Protein AF-D2XIQ2-F1 (afdb_monomer)

Solvent-accessible surface area (backbone atoms only — not comparable to full-atom values): 13251 Å² total; per-residue (Å²): 112,70,65,60,54,51,52,52,52,52,49,53,57,51,65,72,38,62,77,57,52,74,78,42,56,63,70,60,52,50,51,51,50,49,51,53,51,51,51,51,46,38,73,72,65,75,48,84,88,74,76,87,50,68,67,56,45,60,71,65,49,44,49,58,53,52,47,54,54,61,71,74,48,66,61,72,67,42,68,76,42,41,71,62,22,52,48,46,15,50,54,46,31,55,48,46,9,48,52,48,9,50,49,53,45,47,38,38,77,68,54,76,66,51,96,64,99,72,56,67,53,58,31,36,27,52,15,17,70,64,35,44,57,84,53,65,70,56,51,57,49,37,61,76,70,65,57,60,68,68,61,52,43,40,56,53,45,16,34,65,48,16,46,59,47,24,53,51,46,26,53,46,31,49,51,45,51,73,66,58,65,84,71,74,44,74,67,55,56,52,48,45,56,49,49,48,53,49,50,54,55,50,49,51,51,44,43,51,54,47,48,52,50,46,58,49,51,52,65,74,40,65,91,49,67,87,52,48,67,57,49,55,52,53,50,44,56,72,56,108

Radius of gyration: 20.7 Å; Cα contacts (8 Å, |Δi|>4): 166; chains: 1; bounding box: 51×48×48 Å

InterPro domains:
  IPR004709 Na+/H+ exchanger [PR01084] (56-67)
  IPR004709 Na+/H+ e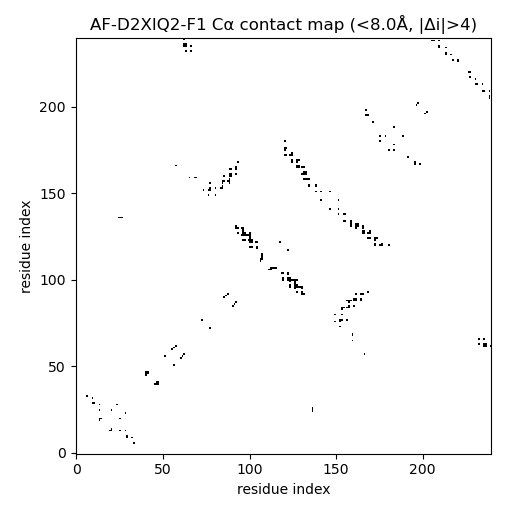xchanger [PR01084] (70-84)
  IPR004709 Na+/H+ exchanger [PR01084] (85-93)
  IPR004709 Na+/H+ exchanger [PR01084] (127-137)
  IPR004709 Na+/H+ exchanger [TIGR00840] (1-240)
  IPR006153 Cation/H+ exchanger, transmembrane domain [PF00999] (21-240)
  IPR018422 Cation/H+ exchanger, CPA1 family [PTHR10110] (2-240)

pLDDT: mean 83.0, std 7.4, range [55.91, 94.75]

Structure (mmCIF, N/CA/C/O backbone):
data_AF-D2XIQ2-F1
#
_entry.id   AF-D2XIQ2-F1
#
loop_
_atom_site.group_PDB
_atom_site.id
_atom_site.type_symbol
_atom_site.label_atom_id
_atom_site.label_alt_id
_atom_site.label_comp_id
_atom_site.label_asym_id
_atom_site.label_entity_id
_atom_site.label_seq_id
_atom_site.pdbx_PDB_ins_code
_atom_site.Cartn_x
_atom_site.Cartn_y
_atom_site.Cartn_z
_atom_site.occupancy
_atom_site.B_iso_or_equiv
_atom_site.auth_seq_id
_atom_site.auth_comp_id
_atom_site.auth_asym_id
_atom_site.auth_atom_id
_atom_site.pdbx_PDB_model_num
ATOM 1 N N . ALA A 1 1 ? -18.263 -8.291 -9.446 1.00 57.72 1 ALA A N 1
ATOM 2 C CA . ALA A 1 1 ? -19.329 -8.684 -8.500 1.00 57.72 1 ALA A CA 1
ATOM 3 C C . ALA A 1 1 ? -19.305 -10.187 -8.207 1.00 57.72 1 ALA A C 1
ATOM 5 O O . ALA A 1 1 ? -19.065 -10.539 -7.063 1.00 57.72 1 ALA A O 1
ATOM 6 N N . LEU A 1 2 ? -19.468 -11.070 -9.207 1.00 69.94 2 LEU A N 1
ATOM 7 C CA . LEU A 1 2 ? -19.486 -12.530 -8.987 1.00 69.94 2 LEU A CA 1
ATOM 8 C C . LEU A 1 2 ? -18.195 -13.068 -8.337 1.00 69.94 2 LEU A C 1
ATOM 10 O O . LEU A 1 2 ? -18.264 -13.871 -7.419 1.00 69.94 2 LEU A O 1
ATOM 14 N N . TRP A 1 3 ? -17.026 -12.579 -8.764 1.00 71.56 3 TRP A N 1
ATOM 15 C CA . TRP A 1 3 ? -15.736 -13.017 -8.220 1.00 71.56 3 TRP A CA 1
ATOM 16 C C . TRP A 1 3 ? -15.578 -12.702 -6.725 1.00 71.56 3 TRP A C 1
ATOM 18 O O . TRP A 1 3 ? -15.076 -13.538 -5.992 1.00 71.56 3 TRP A O 1
ATOM 28 N N . ILE A 1 4 ? -16.080 -11.553 -6.251 1.00 72.62 4 ILE A N 1
ATOM 29 C CA . ILE A 1 4 ? -16.043 -11.176 -4.826 1.00 72.62 4 ILE A CA 1
ATOM 30 C C . ILE A 1 4 ? -16.867 -12.170 -4.008 1.00 72.62 4 ILE A C 1
ATOM 32 O O . ILE A 1 4 ? -16.433 -12.618 -2.953 1.00 72.62 4 ILE A O 1
ATOM 36 N N . LEU A 1 5 ? -18.038 -12.556 -4.523 1.00 76.50 5 LEU A N 1
ATOM 37 C CA . LEU A 1 5 ? -18.907 -13.536 -3.880 1.00 76.50 5 LEU A CA 1
ATOM 38 C C . LEU A 1 5 ? -18.267 -14.931 -3.856 1.00 76.50 5 LEU A C 1
ATOM 40 O O . LEU A 1 5 ? -18.343 -15.615 -2.841 1.00 76.50 5 LEU A O 1
ATOM 44 N N . VAL A 1 6 ? -17.587 -15.331 -4.934 1.00 79.44 6 VAL A N 1
ATOM 45 C CA . VAL A 1 6 ? -16.815 -16.583 -4.975 1.00 79.44 6 VAL A CA 1
ATOM 46 C C . VAL A 1 6 ? -15.657 -16.545 -3.975 1.00 79.44 6 VAL A C 1
ATOM 48 O O . VAL A 1 6 ? -15.512 -17.483 -3.200 1.00 79.44 6 VAL A O 1
ATOM 51 N N . CYS A 1 7 ? -14.882 -15.458 -3.922 1.00 76.25 7 CYS A N 1
ATOM 52 C CA . CYS A 1 7 ? -13.809 -15.281 -2.940 1.00 76.25 7 CYS A CA 1
ATOM 53 C C . CYS A 1 7 ? -14.336 -15.348 -1.501 1.00 76.25 7 CYS A C 1
ATOM 55 O O . CYS A 1 7 ? -13.742 -16.022 -0.662 1.00 76.25 7 CYS A O 1
ATOM 57 N N . TRP A 1 8 ? -15.470 -14.703 -1.227 1.00 82.19 8 TRP A N 1
ATOM 58 C CA . TRP A 1 8 ? -16.114 -14.730 0.085 1.00 82.19 8 TRP A CA 1
ATOM 59 C C . TRP A 1 8 ? -16.589 -16.138 0.474 1.00 82.19 8 TRP A C 1
ATOM 61 O O . TRP A 1 8 ? -16.339 -16.583 1.593 1.00 82.19 8 TRP A O 1
ATOM 71 N N . LEU A 1 9 ? -17.196 -16.881 -0.458 1.00 84.25 9 LEU A N 1
ATOM 72 C CA . LEU A 1 9 ? -17.573 -18.282 -0.238 1.00 84.25 9 LEU A CA 1
ATOM 73 C C . LEU A 1 9 ? -16.348 -19.178 -0.013 1.00 84.25 9 LEU A C 1
ATOM 75 O O . LEU A 1 9 ? -16.364 -20.013 0.887 1.00 84.25 9 LEU A O 1
ATOM 79 N N . CYS A 1 10 ? -15.279 -19.001 -0.795 1.00 82.25 10 CYS A N 1
ATOM 80 C CA . CYS A 1 10 ? -14.026 -19.729 -0.601 1.00 82.25 10 CYS A CA 1
ATOM 81 C C . CYS A 1 10 ? -13.439 -19.473 0.788 1.00 82.25 10 CYS A C 1
ATOM 83 O O . CYS A 1 10 ? -13.049 -20.429 1.457 1.00 82.25 10 CYS A O 1
ATOM 85 N N . LYS A 1 11 ? -13.433 -18.213 1.239 1.00 82.75 11 LYS A N 1
ATOM 86 C CA . LYS A 1 11 ? -12.998 -17.853 2.590 1.00 82.75 11 LYS A CA 1
ATOM 87 C C . LYS A 1 11 ? -13.832 -18.570 3.652 1.00 82.75 11 LYS A C 1
ATOM 89 O O . LYS A 1 11 ? -13.260 -19.267 4.481 1.00 82.75 11 LYS A O 1
ATOM 94 N N . LEU A 1 12 ? -15.163 -18.509 3.561 1.00 83.88 12 LEU A N 1
ATOM 95 C CA . LEU A 1 12 ? -16.060 -19.208 4.492 1.00 83.88 12 LEU A CA 1
ATOM 96 C C . LEU A 1 12 ? -15.791 -20.715 4.574 1.00 83.88 12 LEU A C 1
ATOM 98 O O . LEU A 1 12 ? -15.823 -21.291 5.658 1.00 83.88 12 LEU A O 1
ATOM 102 N N . VAL A 1 13 ? -15.536 -21.368 3.439 1.00 84.19 13 VAL A N 1
ATOM 103 C CA . VAL A 1 13 ? -15.257 -22.813 3.397 1.00 84.19 13 VAL A CA 1
ATOM 104 C C . VAL A 1 13 ? -13.911 -23.147 4.045 1.00 84.19 13 VAL A C 1
ATOM 106 O O . VAL A 1 13 ? -13.810 -24.150 4.751 1.00 84.19 13 VAL A O 1
ATOM 109 N N . ILE A 1 14 ? -12.886 -22.323 3.814 1.00 82.38 14 ILE A N 1
ATOM 110 C CA . ILE A 1 14 ? -11.562 -22.492 4.428 1.00 82.38 14 ILE A CA 1
ATOM 111 C C . ILE A 1 14 ? -11.655 -22.286 5.944 1.00 82.38 14 ILE A C 1
ATOM 113 O O . ILE A 1 14 ? -11.137 -23.097 6.709 1.00 82.38 14 ILE A O 1
ATOM 117 N N . GLU A 1 15 ? -12.371 -21.250 6.373 1.00 77.56 15 GLU A N 1
ATOM 118 C CA . GLU A 1 15 ? -12.540 -20.879 7.779 1.00 77.56 15 GLU A CA 1
ATOM 119 C C . GLU A 1 15 ? -13.397 -21.897 8.551 1.00 77.56 15 GLU A C 1
ATOM 121 O O . GLU A 1 15 ? -13.106 -22.219 9.702 1.00 77.56 15 GLU A O 1
ATOM 126 N N . ALA A 1 16 ? -14.382 -22.517 7.893 1.00 81.12 16 ALA A N 1
ATOM 127 C CA . ALA A 1 16 ? -15.155 -23.618 8.465 1.00 81.12 16 ALA A CA 1
ATOM 128 C C . ALA A 1 16 ? -14.305 -24.869 8.773 1.00 81.12 16 ALA A C 1
ATOM 130 O O . ALA A 1 16 ? -14.726 -25.714 9.568 1.00 81.12 16 ALA A O 1
ATOM 131 N N . ASN A 1 17 ? -13.119 -25.014 8.168 1.00 81.06 17 ASN A N 1
ATOM 132 C CA . ASN A 1 17 ? -12.256 -26.179 8.339 1.00 81.06 17 ASN A CA 1
ATOM 133 C C . ASN A 1 17 ? -10.990 -25.857 9.150 1.00 81.06 17 ASN A C 1
ATOM 135 O O . ASN A 1 17 ? -9.871 -25.829 8.630 1.00 81.06 17 ASN A O 1
ATOM 139 N N . HIS A 1 18 ? -11.176 -25.691 10.462 1.00 72.31 18 HIS A N 1
ATOM 140 C CA . HIS A 1 18 ? -10.122 -25.356 11.431 1.00 72.31 18 HIS A CA 1
ATOM 141 C C . HIS A 1 18 ? -8.886 -26.273 11.409 1.00 72.31 18 HIS A C 1
ATOM 143 O O . HIS A 1 18 ? -7.797 -25.857 11.802 1.00 72.31 18 HIS A O 1
ATOM 149 N N . HIS A 1 19 ? -9.018 -27.521 10.951 1.00 74.38 19 HIS A N 1
ATOM 150 C CA . HIS A 1 19 ? -7.876 -28.430 10.850 1.00 74.38 19 HIS A CA 1
ATOM 151 C C . HIS A 1 19 ? -6.858 -27.976 9.797 1.00 74.38 19 HIS A C 1
ATOM 153 O O . HIS A 1 19 ? -5.655 -28.115 10.010 1.00 74.38 19 HIS A O 1
ATOM 159 N N . VAL A 1 20 ? -7.316 -27.415 8.677 1.00 74.31 20 VAL A N 1
ATOM 160 C CA . VAL A 1 20 ? -6.443 -27.027 7.559 1.00 74.31 20 VAL A CA 1
ATOM 161 C C . VAL A 1 20 ? -5.747 -25.696 7.846 1.00 74.31 20 VAL A C 1
ATOM 163 O O . VAL A 1 20 ? -4.542 -25.574 7.620 1.00 74.31 20 VAL A O 1
ATOM 166 N N . THR A 1 21 ? -6.474 -24.735 8.419 1.00 70.38 21 THR A N 1
ATOM 167 C CA . THR A 1 21 ? -5.937 -23.416 8.799 1.00 70.38 21 THR A CA 1
ATOM 168 C C . THR A 1 21 ? -4.932 -23.484 9.949 1.00 70.38 21 THR A C 1
ATOM 170 O O . THR A 1 21 ? -4.124 -22.575 10.107 1.00 70.38 21 THR A O 1
ATOM 173 N N . SER A 1 22 ? -4.916 -24.581 10.718 1.00 70.31 22 SER A N 1
ATOM 174 C CA . SER A 1 22 ? -3.892 -24.815 11.747 1.00 70.31 22 SER A CA 1
ATOM 175 C C . SER A 1 22 ? -2.507 -25.172 11.183 1.00 70.31 22 SER A C 1
ATOM 177 O O . SER A 1 22 ? -1.507 -24.992 11.872 1.00 70.31 22 SER A O 1
ATOM 179 N N . ILE A 1 23 ? -2.437 -25.677 9.944 1.00 79.12 23 ILE A N 1
ATOM 180 C CA . ILE A 1 23 ? -1.191 -26.155 9.315 1.00 79.12 23 ILE A CA 1
ATOM 181 C C . ILE A 1 23 ? -0.699 -25.175 8.247 1.00 79.12 23 ILE A C 1
ATOM 183 O O . ILE A 1 23 ? 0.505 -24.966 8.108 1.00 79.12 23 ILE A O 1
ATOM 187 N N . ILE A 1 24 ? -1.619 -24.595 7.472 1.00 78.62 24 ILE A N 1
ATOM 188 C CA . ILE A 1 24 ? -1.301 -23.710 6.349 1.00 78.62 24 ILE A CA 1
ATOM 189 C C . ILE A 1 24 ? -1.932 -22.336 6.610 1.00 78.62 24 ILE A C 1
ATOM 191 O O . ILE A 1 24 ? -3.133 -22.285 6.889 1.00 78.62 24 ILE A O 1
ATOM 195 N N . PRO A 1 25 ? -1.173 -21.228 6.475 1.00 76.62 25 PRO A N 1
ATOM 196 C CA . PRO A 1 25 ? -1.721 -19.882 6.598 1.00 76.62 25 PRO A CA 1
ATOM 197 C C . PRO A 1 25 ? -2.893 -19.649 5.642 1.00 76.62 25 PRO A C 1
ATOM 199 O O . PRO A 1 25 ? -2.848 -20.054 4.476 1.00 76.62 25 PRO A O 1
ATOM 202 N N . GLU A 1 26 ? -3.912 -18.934 6.114 1.00 76.81 26 GLU A N 1
ATOM 203 C CA . GLU A 1 26 ? -5.130 -18.644 5.350 1.00 76.81 26 GLU A CA 1
ATOM 204 C C . GLU A 1 26 ? -4.822 -18.003 3.987 1.00 76.81 26 GLU A C 1
ATOM 206 O O . GLU A 1 26 ? -5.332 -18.454 2.960 1.00 76.81 26 GLU A O 1
ATOM 211 N N . SER A 1 27 ? -3.912 -17.023 3.946 1.00 77.62 27 SER A N 1
ATOM 212 C CA . SER A 1 27 ? -3.519 -16.332 2.712 1.00 77.62 27 SER A CA 1
ATOM 213 C C . SER A 1 27 ? -2.976 -17.293 1.651 1.00 77.62 27 SER A C 1
ATOM 215 O O . SER A 1 27 ? -3.296 -17.157 0.472 1.00 77.62 27 SER A O 1
ATOM 217 N N . ALA A 1 28 ? -2.208 -18.312 2.050 1.00 80.94 28 ALA A N 1
ATOM 218 C CA . ALA A 1 28 ? -1.672 -19.303 1.118 1.00 80.94 28 ALA A CA 1
ATOM 219 C C . ALA A 1 28 ? -2.780 -20.204 0.547 1.00 80.94 28 ALA A C 1
ATOM 221 O O . ALA A 1 28 ? -2.789 -20.489 -0.651 1.00 80.94 28 ALA A O 1
ATOM 222 N N . LEU A 1 29 ? -3.746 -20.610 1.377 1.00 83.50 29 LEU A N 1
ATOM 223 C CA . LEU A 1 29 ? -4.907 -21.388 0.930 1.00 83.50 29 LEU A CA 1
ATOM 224 C C . LEU A 1 29 ? -5.776 -20.587 -0.046 1.00 83.50 29 LEU A C 1
ATOM 226 O O . LEU A 1 29 ? -6.199 -21.128 -1.069 1.00 83.50 29 LEU A O 1
ATOM 230 N N . LEU A 1 30 ? -5.996 -19.301 0.232 1.00 83.00 30 LEU A N 1
ATOM 231 C CA . LEU A 1 30 ? -6.746 -18.398 -0.643 1.00 83.00 30 LEU A CA 1
ATOM 232 C C . LEU A 1 30 ? -6.035 -18.172 -1.984 1.00 83.00 30 LEU A C 1
ATOM 234 O O . LEU A 1 30 ? -6.694 -18.201 -3.024 1.00 83.00 30 LEU A O 1
ATOM 238 N N . ILE A 1 31 ? -4.704 -18.027 -1.990 1.00 85.12 31 ILE A N 1
ATOM 239 C CA . ILE A 1 31 ? -3.907 -17.941 -3.226 1.00 85.12 31 ILE A CA 1
ATOM 240 C C . ILE A 1 31 ? -4.045 -19.230 -4.044 1.00 85.12 31 ILE A C 1
ATOM 242 O O . ILE A 1 31 ? -4.330 -19.171 -5.241 1.00 85.12 31 ILE A O 1
ATOM 246 N N . CYS A 1 32 ? -3.906 -20.399 -3.412 1.00 86.56 32 CYS A N 1
ATOM 247 C CA . CYS A 1 32 ? -4.082 -21.691 -4.078 1.00 86.56 32 CYS A CA 1
ATOM 248 C C . CYS A 1 32 ? -5.495 -21.849 -4.657 1.00 86.56 32 CYS A C 1
ATOM 250 O O . CYS A 1 32 ? -5.647 -22.256 -5.809 1.00 86.56 32 CYS A O 1
ATOM 252 N N . ALA A 1 33 ? -6.529 -21.489 -3.893 1.00 85.69 33 ALA A N 1
ATOM 253 C CA . ALA A 1 33 ? -7.914 -21.519 -4.356 1.00 85.69 33 ALA A CA 1
ATOM 254 C C . ALA A 1 33 ? -8.130 -20.575 -5.550 1.00 85.69 33 ALA A C 1
ATOM 256 O O . ALA A 1 33 ? -8.747 -20.972 -6.539 1.00 85.69 33 ALA A O 1
ATOM 257 N N . GLY A 1 34 ? -7.573 -19.362 -5.492 1.00 85.56 34 GLY A N 1
ATOM 258 C CA . GLY A 1 34 ? -7.596 -18.397 -6.590 1.00 85.56 34 GLY A CA 1
ATOM 259 C C . GLY A 1 34 ? -6.901 -18.919 -7.849 1.00 85.56 34 GLY A C 1
ATOM 260 O O . GLY A 1 34 ? -7.443 -18.780 -8.943 1.00 85.56 34 GLY A O 1
ATOM 261 N N . PHE A 1 35 ? -5.754 -19.588 -7.705 1.00 86.81 35 PHE A N 1
ATOM 262 C CA . PHE A 1 35 ? -5.033 -20.197 -8.825 1.00 86.81 35 PHE A CA 1
ATOM 263 C C . PHE A 1 35 ? -5.827 -21.341 -9.470 1.00 86.81 35 PHE A C 1
ATOM 265 O O . PHE A 1 35 ? -5.941 -21.402 -10.693 1.00 86.81 35 PHE A O 1
ATOM 272 N N . ILE A 1 36 ? -6.433 -22.216 -8.659 1.00 87.25 36 ILE A N 1
ATOM 273 C CA . ILE A 1 36 ? -7.288 -23.311 -9.142 1.00 87.25 36 ILE A CA 1
ATOM 274 C C . ILE A 1 36 ? -8.507 -22.751 -9.883 1.00 87.25 36 ILE A C 1
ATOM 276 O O . ILE A 1 36 ? -8.788 -23.172 -11.004 1.00 87.25 36 ILE A O 1
ATOM 280 N N . LEU A 1 37 ? -9.204 -21.775 -9.296 1.00 84.31 37 LEU A N 1
ATOM 281 C CA . LEU A 1 37 ? -10.344 -21.104 -9.929 1.00 84.31 37 LEU A CA 1
ATOM 282 C C . LEU A 1 37 ? -9.946 -20.416 -11.237 1.00 84.31 37 LEU A C 1
ATOM 284 O O . LEU A 1 37 ? -10.632 -20.583 -12.245 1.00 84.31 37 LEU A O 1
ATOM 288 N N . GLY A 1 38 ? -8.824 -19.693 -11.242 1.00 82.50 38 GLY A N 1
ATOM 289 C CA . GLY A 1 38 ? -8.275 -19.061 -12.440 1.00 82.50 38 GLY A CA 1
ATOM 290 C C . GLY A 1 38 ? -7.964 -20.078 -13.537 1.00 82.50 38 GLY A C 1
ATOM 291 O O . GLY A 1 38 ? -8.321 -19.855 -14.692 1.00 82.50 38 GLY A O 1
ATOM 292 N N . GLY A 1 39 ? -7.388 -21.228 -13.176 1.00 85.06 39 GLY A N 1
ATOM 293 C CA . GLY A 1 39 ? -7.128 -22.335 -14.097 1.00 85.06 39 GLY A CA 1
ATOM 294 C C . GLY A 1 39 ? -8.402 -22.959 -14.673 1.00 85.06 39 GLY A C 1
ATOM 295 O O . GLY A 1 39 ? -8.455 -23.235 -15.870 1.00 85.06 39 GLY A O 1
ATOM 296 N N . ILE A 1 40 ? -9.450 -23.131 -13.859 1.00 84.62 40 ILE A N 1
ATOM 297 C CA . ILE A 1 40 ? -10.757 -23.637 -14.315 1.00 84.62 40 ILE A CA 1
ATOM 298 C C . ILE A 1 40 ? -11.401 -22.658 -15.304 1.00 84.62 40 ILE A C 1
ATOM 300 O O . ILE A 1 40 ? -11.871 -23.079 -16.360 1.00 84.62 40 ILE A O 1
ATOM 304 N N . ILE A 1 41 ? -11.402 -21.359 -14.988 1.00 80.88 41 ILE A N 1
ATOM 305 C CA . ILE A 1 41 ? -11.966 -20.315 -15.859 1.00 80.88 41 ILE A CA 1
ATOM 306 C C . ILE A 1 41 ? -11.188 -20.247 -17.175 1.00 80.88 41 ILE A C 1
ATOM 308 O O . ILE A 1 41 ? -11.791 -20.241 -18.247 1.00 80.88 41 ILE A O 1
ATOM 312 N N . TRP A 1 42 ? -9.856 -20.261 -17.100 1.00 81.06 42 TRP A N 1
ATOM 313 C CA . TRP A 1 42 ? -9.003 -20.266 -18.283 1.00 81.06 42 TRP A CA 1
ATOM 314 C C . TRP A 1 42 ? -9.241 -21.508 -19.152 1.00 81.06 42 TRP A C 1
ATOM 316 O O . TRP A 1 42 ? -9.371 -21.381 -20.366 1.00 81.06 42 TRP A O 1
ATOM 326 N N . GLY A 1 43 ? -9.389 -22.691 -18.548 1.00 83.44 43 GLY A N 1
ATOM 327 C CA . GLY A 1 43 ? -9.707 -23.921 -19.277 1.00 83.44 43 GLY A CA 1
ATOM 328 C C . GLY A 1 43 ? -11.104 -23.931 -19.910 1.00 83.44 43 GLY A C 1
ATOM 329 O O . GLY A 1 43 ? -11.294 -24.564 -20.948 1.00 83.44 43 GLY A O 1
ATOM 330 N N . ALA A 1 44 ? -12.074 -23.230 -19.317 1.00 82.94 44 ALA A N 1
ATOM 331 C CA . ALA A 1 44 ? -13.449 -23.171 -19.811 1.00 82.94 44 ALA A CA 1
ATOM 332 C C . ALA A 1 44 ? -13.642 -22.150 -20.945 1.00 82.94 44 ALA A C 1
ATOM 334 O O . ALA A 1 44 ? -14.303 -22.462 -21.932 1.00 82.94 44 ALA A O 1
ATOM 335 N N . ASP A 1 45 ? -13.074 -20.949 -20.811 1.00 73.69 45 ASP A N 1
ATOM 336 C CA . ASP A 1 45 ? -13.385 -19.804 -21.684 1.00 73.69 45 ASP A CA 1
ATOM 337 C C . ASP A 1 45 ? -12.184 -19.359 -22.542 1.00 73.69 45 ASP A C 1
ATOM 339 O O . ASP A 1 45 ? -12.337 -18.563 -23.464 1.00 73.69 45 ASP A O 1
ATOM 343 N N . HIS A 1 46 ? -10.965 -19.845 -22.250 1.00 72.69 46 HIS A N 1
ATOM 344 C CA . HIS A 1 46 ? -9.684 -19.419 -22.857 1.00 72.69 46 HIS A CA 1
ATOM 345 C C . HIS A 1 46 ? -9.447 -17.895 -22.878 1.00 72.69 46 HIS A C 1
ATOM 347 O O . HIS A 1 46 ? -8.464 -17.419 -23.448 1.00 72.69 46 HIS A O 1
ATOM 353 N N . GLN A 1 47 ? -10.308 -17.121 -22.220 1.00 63.41 47 GLN A N 1
ATOM 354 C CA . GLN A 1 47 ? -10.212 -15.684 -22.060 1.00 63.41 47 GLN A CA 1
ATOM 355 C C . GLN A 1 47 ? -10.051 -15.345 -20.585 1.00 63.41 47 GLN A C 1
ATOM 357 O O . GLN A 1 47 ? -10.723 -15.895 -19.712 1.00 63.41 47 GLN A O 1
ATOM 362 N N . GLN A 1 48 ? -9.160 -14.395 -20.303 1.00 63.12 48 GLN A N 1
ATOM 363 C CA . GLN A 1 48 ? -9.108 -13.744 -19.001 1.00 63.12 48 GLN A CA 1
ATOM 364 C C . GLN A 1 48 ? -10.278 -12.764 -18.900 1.00 63.12 48 GLN A C 1
ATOM 366 O O . GLN A 1 48 ? -10.138 -11.569 -19.143 1.00 63.12 48 GLN A O 1
ATOM 371 N N . THR A 1 49 ? -11.450 -13.273 -18.532 1.00 63.56 49 THR A N 1
ATOM 372 C CA . THR A 1 49 ? -12.641 -12.449 -18.277 1.00 63.56 49 THR A CA 1
ATOM 373 C C . THR A 1 49 ? -12.485 -11.551 -17.044 1.00 63.56 49 THR A C 1
ATOM 375 O O . THR A 1 49 ? -13.249 -10.602 -16.872 1.00 63.56 49 THR A O 1
ATOM 378 N N . PHE A 1 50 ? -11.481 -11.804 -16.196 1.00 68.56 50 PHE A N 1
ATOM 379 C CA . PHE A 1 50 ? -11.268 -11.093 -14.938 1.00 68.56 50 PHE A CA 1
ATOM 380 C C . PHE A 1 50 ? -9.826 -10.593 -14.828 1.00 68.56 50 PHE A C 1
ATOM 382 O O . PHE A 1 50 ? -8.902 -11.377 -14.631 1.00 68.56 50 PHE A O 1
ATOM 389 N N . SER A 1 51 ? -9.650 -9.276 -14.933 1.00 68.25 51 SER A N 1
ATOM 390 C CA . SER A 1 51 ? -8.389 -8.589 -14.649 1.00 68.25 51 SER A CA 1
ATOM 391 C C . SER A 1 51 ? -8.585 -7.639 -13.471 1.00 68.25 51 SER A C 1
ATOM 393 O O . SER A 1 51 ? -9.571 -6.898 -13.418 1.00 68.25 51 SER A O 1
ATOM 395 N N . LEU A 1 52 ? -7.665 -7.686 -12.507 1.00 70.69 52 LEU A N 1
ATOM 396 C CA . LEU A 1 52 ? -7.627 -6.750 -11.390 1.00 70.69 52 LEU A CA 1
ATOM 397 C C . LEU A 1 52 ? -6.825 -5.519 -11.820 1.00 70.69 52 LEU A C 1
ATOM 399 O O . LEU A 1 52 ? -5.597 -5.516 -11.795 1.00 70.69 52 LEU A O 1
ATOM 403 N N . THR A 1 53 ? -7.526 -4.471 -12.236 1.00 78.19 53 THR A N 1
ATOM 404 C CA . THR A 1 53 ? -6.889 -3.194 -12.570 1.00 78.19 53 THR A CA 1
ATOM 405 C C . THR A 1 53 ? -6.415 -2.496 -11.287 1.00 78.19 53 THR A C 1
ATOM 407 O O . THR A 1 53 ? -7.160 -2.509 -10.301 1.00 78.19 53 THR A O 1
ATOM 410 N N . PRO A 1 54 ? -5.258 -1.802 -11.289 1.00 74.12 54 PRO A N 1
ATOM 411 C CA . PRO A 1 54 ? -4.787 -1.025 -10.137 1.00 74.12 54 PRO A CA 1
ATOM 412 C C . PRO A 1 54 ? -5.839 -0.056 -9.581 1.00 74.12 54 PRO A C 1
ATOM 414 O O . PRO A 1 54 ? -5.997 0.068 -8.374 1.00 74.12 54 PRO A O 1
ATOM 417 N N . VAL A 1 55 ? -6.642 0.557 -10.456 1.00 79.19 55 VAL A N 1
ATOM 418 C CA . VAL A 1 55 ? -7.761 1.437 -10.075 1.00 79.19 55 VAL A CA 1
ATOM 419 C C . VAL A 1 55 ? -8.773 0.714 -9.181 1.00 79.19 55 VAL A C 1
ATOM 421 O O . VAL A 1 55 ? -9.230 1.270 -8.188 1.00 79.19 55 VAL A O 1
ATOM 424 N N . VAL A 1 56 ? -9.114 -0.540 -9.496 1.00 80.44 56 VAL A N 1
ATOM 425 C CA . VAL A 1 56 ? -10.065 -1.314 -8.686 1.00 80.44 56 VAL A CA 1
ATOM 426 C C . VAL A 1 56 ? -9.465 -1.625 -7.316 1.00 80.44 56 VAL A C 1
ATOM 428 O O . VAL A 1 56 ? -10.154 -1.506 -6.307 1.00 80.44 56 VAL A O 1
ATOM 431 N N . PHE A 1 57 ? -8.179 -1.974 -7.271 1.00 79.19 57 PHE A N 1
ATOM 432 C CA . PHE A 1 57 ? -7.466 -2.226 -6.022 1.00 79.19 57 PHE A CA 1
ATOM 433 C C . PHE A 1 57 ? -7.424 -0.981 -5.127 1.00 79.19 57 PHE A C 1
ATOM 435 O O . PHE A 1 57 ? -7.907 -1.019 -3.995 1.00 79.19 57 PHE A O 1
ATOM 442 N N . PHE A 1 58 ? -6.922 0.134 -5.660 1.00 80.12 58 PHE A N 1
ATOM 443 C CA . PHE A 1 58 ? -6.711 1.358 -4.896 1.00 80.12 58 PHE A CA 1
ATOM 444 C C . PHE A 1 58 ? -8.014 2.021 -4.450 1.00 80.12 58 PHE A C 1
ATOM 446 O O . PHE A 1 58 ? -8.064 2.520 -3.338 1.00 80.12 58 PHE A O 1
ATOM 453 N N . TYR A 1 59 ? -9.080 2.019 -5.257 1.00 82.25 59 TYR A N 1
ATOM 454 C CA . TYR A 1 59 ? -10.317 2.719 -4.880 1.00 82.25 59 TYR A CA 1
ATOM 455 C C . TYR A 1 59 ? -11.341 1.862 -4.134 1.00 82.25 59 TYR A C 1
ATOM 457 O O . TYR A 1 59 ? -12.176 2.429 -3.438 1.00 82.25 59 TYR A O 1
ATOM 465 N N . TYR A 1 60 ? -11.321 0.532 -4.270 1.00 80.94 60 TYR A N 1
ATOM 466 C CA . TYR A 1 60 ? -12.344 -0.325 -3.649 1.00 80.94 60 TYR A CA 1
ATOM 467 C C . TYR A 1 60 ? -11.813 -1.265 -2.569 1.00 80.94 60 TYR A C 1
ATOM 469 O O . TYR A 1 60 ? -12.564 -1.609 -1.663 1.00 80.94 60 TYR A O 1
ATOM 477 N N . LEU A 1 61 ? -10.564 -1.730 -2.661 1.00 80.69 61 LEU A N 1
ATOM 478 C CA . LEU A 1 61 ? -10.026 -2.694 -1.693 1.00 80.69 61 LEU A CA 1
ATOM 479 C C . LEU A 1 61 ? -9.213 -1.982 -0.615 1.00 80.69 61 LEU A C 1
ATOM 481 O O . LEU A 1 61 ? -9.478 -2.151 0.578 1.00 80.69 61 LEU A O 1
ATOM 485 N N . LEU A 1 62 ? -8.271 -1.141 -1.040 1.00 81.31 62 LEU A N 1
ATOM 486 C CA . LEU A 1 62 ? -7.327 -0.485 -0.144 1.00 81.31 62 LEU A CA 1
ATOM 487 C C . LEU A 1 62 ? -7.993 0.410 0.926 1.00 81.31 62 LEU A C 1
ATOM 489 O O . LEU A 1 62 ? -7.629 0.269 2.094 1.00 81.31 62 LEU A O 1
ATOM 493 N N . PRO A 1 63 ? -9.003 1.254 0.620 1.00 84.12 63 PRO A N 1
ATOM 494 C CA . PRO A 1 63 ? -9.564 2.170 1.613 1.00 84.12 63 PRO A CA 1
ATOM 495 C C . PRO A 1 63 ? -10.230 1.415 2.764 1.00 84.12 63 PRO A C 1
ATOM 497 O O . PRO A 1 63 ? -10.033 1.753 3.928 1.00 84.12 63 PRO A O 1
ATOM 500 N N . SER A 1 64 ? -10.968 0.341 2.457 1.00 83.06 64 SER A N 1
ATOM 501 C CA . SER A 1 64 ? -11.592 -0.497 3.485 1.00 83.06 64 SER A CA 1
ATOM 502 C C . SER A 1 64 ? -10.575 -1.206 4.377 1.00 83.06 64 SER A C 1
ATOM 504 O O . SER A 1 64 ? -10.792 -1.278 5.582 1.00 83.06 64 SER A O 1
ATOM 506 N N . ILE A 1 65 ? -9.468 -1.694 3.808 1.00 82.25 65 ILE A N 1
ATOM 507 C CA . ILE A 1 65 ? -8.426 -2.409 4.560 1.00 82.25 65 ILE A CA 1
ATOM 508 C C . ILE A 1 65 ? -7.690 -1.447 5.500 1.00 82.25 65 ILE A C 1
ATOM 510 O O . ILE A 1 65 ? -7.502 -1.758 6.678 1.00 82.25 65 ILE A O 1
ATOM 514 N N . ILE A 1 66 ? -7.322 -0.259 5.008 1.00 82.44 66 ILE A N 1
ATOM 515 C CA . ILE A 1 66 ? -6.615 0.751 5.807 1.00 82.44 66 ILE A CA 1
ATOM 516 C C . ILE A 1 66 ? -7.507 1.270 6.941 1.00 82.44 66 ILE A C 1
ATOM 518 O O . ILE A 1 66 ? -7.036 1.404 8.070 1.00 82.44 66 ILE A O 1
ATOM 522 N N . VAL A 1 67 ? -8.791 1.540 6.672 1.00 84.75 67 VAL A N 1
ATOM 523 C CA . VAL A 1 67 ? -9.733 2.022 7.698 1.00 84.75 67 VAL A CA 1
ATOM 524 C C . VAL A 1 67 ? -9.934 0.977 8.796 1.00 84.75 67 VAL A C 1
ATOM 526 O O . VAL A 1 67 ? -9.871 1.325 9.975 1.00 84.75 67 VAL A O 1
ATOM 529 N N . ASP A 1 68 ? -10.124 -0.293 8.432 1.00 83.88 68 ASP A N 1
ATOM 530 C CA . ASP A 1 68 ? -10.279 -1.388 9.397 1.00 83.88 68 ASP A CA 1
ATOM 531 C C . ASP A 1 68 ? -9.016 -1.590 10.254 1.00 83.88 68 ASP A C 1
ATOM 533 O O . ASP A 1 68 ? -9.091 -1.667 11.485 1.00 83.88 68 ASP A O 1
ATOM 537 N N . SER A 1 69 ? -7.843 -1.563 9.615 1.00 80.94 69 SER A N 1
ATOM 538 C CA . SER A 1 69 ? -6.542 -1.689 10.287 1.00 80.94 69 SER A CA 1
ATOM 539 C C . SER A 1 69 ? -6.261 -0.510 11.224 1.00 80.94 69 SER A C 1
ATOM 541 O O . SER A 1 69 ? -5.785 -0.696 12.345 1.00 80.94 69 SER A O 1
ATOM 543 N N . GLY A 1 70 ? -6.586 0.713 10.796 1.00 83.06 70 GLY A N 1
ATOM 544 C CA . GLY A 1 70 ? -6.434 1.919 11.607 1.00 83.06 70 GLY A CA 1
ATOM 545 C C . GLY A 1 70 ? -7.378 1.953 12.809 1.00 83.06 70 GLY A C 1
ATOM 546 O O . GLY A 1 70 ? -6.992 2.431 13.875 1.00 83.06 70 GLY A O 1
ATOM 547 N N . TYR A 1 71 ? -8.593 1.414 12.675 1.00 83.12 71 TYR A N 1
ATOM 548 C CA . TYR A 1 71 ? -9.575 1.382 13.761 1.00 83.12 71 TYR A CA 1
ATOM 549 C C . TYR A 1 71 ? -9.161 0.447 14.909 1.00 83.12 71 TYR A C 1
ATOM 551 O O . TYR A 1 71 ? -9.321 0.798 16.079 1.00 83.12 71 TYR A O 1
ATOM 559 N N . HIS A 1 72 ? -8.585 -0.715 14.590 1.00 80.25 72 HIS A N 1
ATOM 560 C CA . HIS A 1 72 ? -8.156 -1.715 15.579 1.00 80.25 72 HIS A CA 1
ATOM 561 C C . HIS A 1 72 ? -6.737 -1.480 16.131 1.00 80.25 72 HIS A C 1
ATOM 563 O O . HIS A 1 72 ? -6.239 -2.263 16.943 1.00 80.25 72 HIS A O 1
ATOM 569 N N . MET A 1 73 ? -6.073 -0.395 15.725 1.00 80.75 73 MET A N 1
ATOM 570 C CA . MET A 1 73 ? -4.686 -0.122 16.087 1.00 80.75 73 MET A CA 1
ATOM 571 C C . MET A 1 73 ? -4.504 0.254 17.577 1.00 80.75 73 MET A C 1
ATOM 573 O O . MET A 1 73 ? -5.162 1.168 18.089 1.00 80.75 73 MET A O 1
ATOM 577 N N . PRO A 1 74 ? -3.522 -0.341 18.287 1.00 78.94 74 PRO A N 1
ATOM 578 C CA . PRO A 1 74 ? -3.190 0.053 19.655 1.00 78.94 74 PRO A CA 1
ATOM 579 C C . PRO A 1 74 ? -2.431 1.394 19.700 1.00 78.94 74 PRO A C 1
ATOM 581 O O . PRO A 1 74 ? -1.202 1.461 19.604 1.00 78.94 74 PRO A O 1
ATOM 584 N N . ASN A 1 75 ? -3.173 2.479 19.938 1.00 80.88 75 ASN A N 1
ATOM 585 C CA . ASN A 1 75 ? -2.678 3.861 19.883 1.00 80.88 75 ASN A CA 1
ATOM 586 C C . ASN A 1 75 ? -1.406 4.137 20.712 1.00 80.88 75 ASN A C 1
ATOM 588 O O . ASN A 1 75 ? -0.442 4.709 20.210 1.00 80.88 75 ASN A O 1
ATOM 592 N N . LYS A 1 76 ? -1.362 3.749 21.995 1.00 85.81 76 LYS A N 1
ATOM 593 C CA . LYS A 1 76 ? -0.268 4.168 22.898 1.00 85.81 76 LYS A CA 1
ATOM 594 C C . LYS A 1 76 ? 1.101 3.620 22.476 1.00 85.81 76 LYS A C 1
ATOM 596 O O . LYS A 1 76 ? 2.088 4.353 22.502 1.00 85.81 76 LYS A O 1
ATOM 601 N N . LEU A 1 77 ? 1.161 2.339 22.112 1.00 84.81 77 LEU A N 1
ATOM 602 C CA . LEU A 1 77 ? 2.405 1.676 21.711 1.00 84.81 77 LEU A CA 1
ATOM 603 C C . LEU A 1 77 ? 2.872 2.151 20.334 1.00 84.81 77 LEU A C 1
ATOM 605 O O . LEU A 1 77 ? 4.074 2.334 20.140 1.00 84.81 77 LEU A O 1
ATOM 609 N N . PHE A 1 78 ? 1.928 2.421 19.429 1.00 88.19 78 PHE A N 1
ATOM 610 C CA . PHE A 1 78 ? 2.219 2.986 18.117 1.00 88.19 78 PHE A CA 1
ATOM 611 C C . PHE A 1 78 ? 2.878 4.363 18.228 1.00 88.19 78 PHE A C 1
ATOM 613 O O . PHE A 1 78 ? 4.001 4.554 17.763 1.00 88.19 78 PHE A O 1
ATOM 620 N N . PHE A 1 79 ? 2.243 5.309 18.930 1.00 88.88 79 PHE A N 1
ATOM 621 C CA . PHE A 1 79 ? 2.780 6.668 19.059 1.00 88.88 79 PHE A CA 1
ATOM 622 C C . PHE A 1 79 ? 4.089 6.725 19.857 1.00 88.88 79 PHE A C 1
ATOM 624 O O . PHE A 1 79 ? 4.929 7.580 19.584 1.00 88.88 79 PHE A O 1
ATOM 631 N N . SER A 1 80 ? 4.308 5.795 20.792 1.00 91.88 80 SER A N 1
ATOM 632 C CA . SER A 1 80 ? 5.581 5.694 21.517 1.00 91.88 80 SER A CA 1
ATOM 633 C C . SER A 1 80 ? 6.752 5.242 20.634 1.00 91.88 80 SER A C 1
ATOM 635 O O . SER A 1 80 ? 7.896 5.521 20.988 1.00 91.88 80 SER A O 1
ATOM 637 N N . ASN A 1 81 ? 6.492 4.551 19.519 1.00 92.19 81 ASN A N 1
ATOM 638 C CA . ASN A 1 81 ? 7.516 4.000 18.621 1.00 92.19 81 ASN A CA 1
ATOM 639 C C . ASN A 1 81 ? 7.451 4.589 17.200 1.00 92.19 81 ASN A C 1
ATOM 641 O O . ASN A 1 81 ? 8.152 4.117 16.305 1.00 92.19 81 ASN A O 1
ATOM 645 N N . LEU A 1 82 ? 6.656 5.644 16.993 1.00 91.31 82 LEU A N 1
ATOM 646 C CA . LEU A 1 82 ? 6.344 6.212 15.679 1.00 91.31 82 LEU A CA 1
ATOM 647 C C . LEU A 1 82 ? 7.588 6.521 14.836 1.00 91.31 82 LEU A C 1
ATOM 649 O O . LEU A 1 82 ? 7.586 6.283 13.635 1.00 91.31 82 LEU A O 1
ATOM 653 N N . GLY A 1 83 ? 8.663 7.020 15.453 1.00 92.19 83 GLY A N 1
ATOM 654 C CA . GLY A 1 83 ? 9.898 7.343 14.735 1.00 92.19 83 GLY A CA 1
ATOM 655 C C . GLY A 1 83 ? 10.529 6.128 14.049 1.00 92.19 83 GLY A C 1
ATOM 656 O O . GLY A 1 83 ? 10.890 6.208 1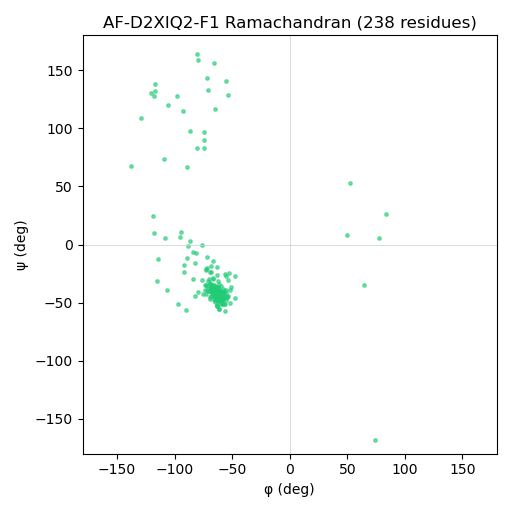2.879 1.00 92.19 83 GLY A O 1
ATOM 657 N N . ALA A 1 84 ? 10.615 4.993 14.749 1.00 93.25 84 ALA A N 1
ATOM 658 C CA . ALA A 1 84 ? 11.139 3.757 14.172 1.00 93.25 84 ALA A CA 1
ATOM 659 C C . ALA A 1 84 ? 10.212 3.234 13.068 1.00 93.25 84 ALA A C 1
ATOM 661 O O . ALA A 1 84 ? 10.681 2.885 11.987 1.00 93.25 84 ALA A O 1
ATOM 662 N N . ILE A 1 85 ? 8.899 3.270 13.311 1.00 92.62 85 ILE A N 1
ATOM 663 C CA . ILE A 1 85 ? 7.888 2.845 12.339 1.00 92.62 85 ILE A CA 1
ATOM 664 C C . ILE A 1 85 ? 7.993 3.661 11.046 1.00 92.62 85 ILE A C 1
ATOM 666 O O . ILE A 1 85 ? 8.051 3.085 9.967 1.00 92.62 85 ILE A O 1
ATOM 670 N N . LEU A 1 86 ? 8.080 4.990 11.139 1.00 91.75 86 LEU A N 1
ATOM 671 C CA . LEU A 1 86 ? 8.203 5.872 9.976 1.00 91.75 86 LEU A CA 1
ATOM 672 C C . LEU A 1 86 ? 9.487 5.619 9.184 1.00 91.75 86 LEU A C 1
ATOM 674 O O . LEU A 1 86 ? 9.465 5.646 7.956 1.00 91.75 86 LEU A O 1
ATOM 678 N N . VAL A 1 87 ? 10.606 5.367 9.868 1.00 93.44 87 VAL A N 1
ATOM 679 C CA . VAL A 1 87 ? 11.873 5.034 9.204 1.00 93.44 87 VAL A CA 1
ATOM 680 C C . VAL A 1 87 ? 11.738 3.728 8.424 1.00 93.44 87 VAL A C 1
ATOM 682 O O . VAL A 1 87 ? 12.103 3.691 7.249 1.00 93.44 87 VAL A O 1
ATOM 685 N N . HIS A 1 88 ? 11.175 2.685 9.037 1.00 91.81 88 HIS A N 1
ATOM 686 C CA . HIS A 1 88 ? 10.956 1.405 8.364 1.00 91.81 88 HIS A CA 1
ATOM 687 C C . HIS A 1 88 ? 9.954 1.527 7.206 1.00 91.81 88 HIS A C 1
ATOM 689 O O . HIS A 1 88 ? 10.270 1.109 6.097 1.00 91.81 88 HIS A O 1
ATOM 695 N N . ALA A 1 89 ? 8.819 2.194 7.414 1.00 91.31 89 ALA A N 1
ATOM 696 C CA . ALA A 1 89 ? 7.775 2.345 6.402 1.00 91.31 89 ALA A CA 1
ATOM 697 C C . ALA A 1 89 ? 8.177 3.239 5.219 1.00 91.31 89 ALA A C 1
ATOM 699 O O . ALA A 1 89 ? 7.766 2.993 4.096 1.00 91.31 89 ALA A O 1
ATOM 700 N N . ILE A 1 90 ? 8.952 4.307 5.432 1.00 90.31 90 ILE A N 1
ATOM 701 C CA . ILE A 1 9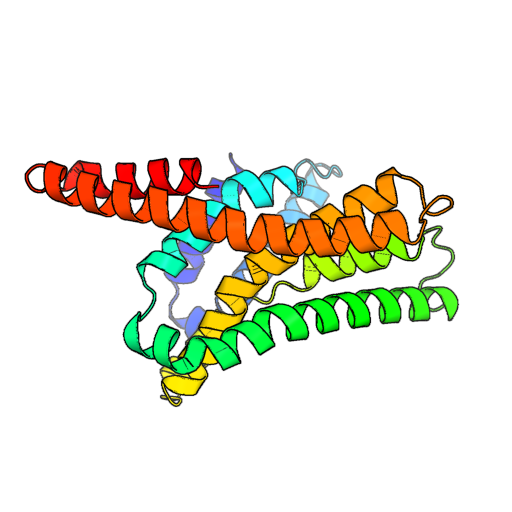0 ? 9.317 5.220 4.336 1.00 90.31 90 ILE A CA 1
ATOM 702 C C . ILE A 1 90 ? 10.607 4.750 3.672 1.00 90.31 90 ILE A C 1
ATOM 704 O O . ILE A 1 90 ? 10.649 4.534 2.461 1.00 90.31 90 ILE A O 1
ATOM 708 N N . ILE A 1 91 ? 11.677 4.595 4.455 1.00 91.56 91 ILE A N 1
ATOM 709 C CA . ILE A 1 91 ? 13.002 4.282 3.910 1.00 91.56 91 ILE A CA 1
ATOM 710 C C . ILE A 1 91 ? 13.056 2.816 3.489 1.00 91.56 91 ILE A C 1
ATOM 712 O O . ILE A 1 91 ? 13.559 2.523 2.405 1.00 91.56 91 ILE A O 1
ATOM 716 N N . GLY A 1 92 ? 12.514 1.911 4.309 1.00 92.31 92 GLY A N 1
ATOM 717 C CA . GLY A 1 92 ? 12.470 0.481 4.004 1.00 92.31 92 GLY A CA 1
ATOM 718 C C . GLY A 1 92 ? 11.685 0.196 2.729 1.00 92.31 92 GLY A C 1
ATOM 719 O O . GLY A 1 92 ? 12.209 -0.478 1.846 1.00 92.31 92 GLY A O 1
ATOM 720 N N . THR A 1 93 ? 10.506 0.796 2.562 1.00 92.12 93 THR A N 1
ATOM 721 C CA . THR A 1 93 ? 9.705 0.654 1.336 1.00 92.12 93 THR A CA 1
ATOM 722 C C . THR A 1 93 ? 10.387 1.238 0.111 1.00 92.12 93 THR A C 1
ATOM 724 O O . THR A 1 93 ? 10.461 0.566 -0.917 1.00 92.12 93 THR A O 1
ATOM 727 N N . CYS A 1 94 ? 10.928 2.459 0.198 1.00 91.12 94 CYS A N 1
ATOM 728 C CA . CYS A 1 94 ? 11.662 3.056 -0.923 1.00 91.12 94 CYS A CA 1
ATOM 729 C C . CYS A 1 94 ? 12.850 2.180 -1.336 1.00 91.12 94 CYS A C 1
ATOM 731 O O . CYS A 1 94 ? 13.095 1.970 -2.525 1.00 91.12 94 CYS A O 1
ATOM 733 N N . TRP A 1 95 ? 13.577 1.649 -0.351 1.00 93.75 95 TRP A N 1
ATOM 734 C CA . TRP A 1 95 ? 14.686 0.736 -0.585 1.00 93.75 95 TRP A CA 1
ATOM 735 C C . TRP A 1 95 ? 14.213 -0.575 -1.223 1.00 93.75 95 TRP A C 1
ATOM 737 O O . TRP A 1 95 ? 14.799 -1.013 -2.214 1.00 93.75 95 TRP A O 1
ATOM 747 N N . ASN A 1 96 ? 13.139 -1.178 -0.710 1.00 93.12 96 ASN A N 1
ATOM 748 C CA . ASN A 1 96 ? 12.549 -2.407 -1.240 1.00 93.12 96 ASN A CA 1
ATOM 749 C C . ASN A 1 96 ? 12.115 -2.229 -2.706 1.00 93.12 96 ASN A C 1
ATOM 751 O O . ASN A 1 96 ? 12.562 -2.966 -3.581 1.00 93.12 96 ASN A O 1
ATOM 755 N N . ALA A 1 97 ? 11.350 -1.176 -3.001 1.00 92.50 97 ALA A N 1
ATOM 756 C CA . ALA A 1 97 ? 10.916 -0.846 -4.357 1.00 92.50 97 ALA A CA 1
ATOM 757 C C . ALA A 1 97 ? 12.096 -0.640 -5.321 1.00 92.50 97 ALA A C 1
ATOM 759 O O . ALA A 1 97 ? 12.106 -1.188 -6.427 1.00 92.50 97 ALA A O 1
ATOM 760 N N . ALA A 1 98 ? 13.106 0.132 -4.902 1.00 92.81 98 ALA A N 1
ATOM 761 C CA . ALA A 1 98 ? 14.278 0.421 -5.720 1.00 92.81 98 ALA A CA 1
ATOM 762 C C . ALA A 1 98 ? 15.106 -0.843 -5.980 1.00 92.81 98 ALA A C 1
ATOM 764 O O . ALA A 1 98 ? 15.465 -1.122 -7.122 1.00 92.81 98 ALA A O 1
ATOM 765 N N . THR A 1 99 ? 15.396 -1.626 -4.941 1.00 94.75 99 THR A N 1
ATOM 766 C CA . THR A 1 99 ? 16.186 -2.860 -5.066 1.00 94.75 99 THR A CA 1
ATOM 767 C C . THR A 1 99 ? 15.470 -3.927 -5.886 1.00 94.75 99 THR A C 1
ATOM 769 O O . THR A 1 99 ? 16.107 -4.544 -6.744 1.00 94.75 99 THR A O 1
ATOM 772 N N . LEU A 1 100 ? 14.157 -4.103 -5.718 1.00 93.88 100 LEU A N 1
ATOM 773 C CA . LEU A 1 100 ? 13.366 -5.007 -6.552 1.00 93.88 100 LEU A CA 1
ATOM 774 C C . LEU A 1 100 ? 13.371 -4.554 -8.020 1.00 93.88 100 LEU A C 1
ATOM 776 O O . LEU A 1 100 ? 13.734 -5.329 -8.902 1.00 93.88 100 LEU A O 1
ATOM 780 N N . GLY A 1 101 ? 13.044 -3.288 -8.294 1.00 92.69 101 GLY A N 1
ATOM 781 C CA . GLY A 1 101 ? 13.008 -2.773 -9.665 1.00 92.69 101 GLY A CA 1
ATOM 782 C C . GLY A 1 101 ? 14.373 -2.832 -10.359 1.00 92.69 101 GLY A C 1
ATOM 783 O O . GLY A 1 101 ? 14.480 -3.291 -11.497 1.00 92.69 101 GLY A O 1
ATOM 784 N N . LEU A 1 102 ? 15.441 -2.435 -9.662 1.00 93.38 102 LEU A N 1
ATOM 785 C CA . LEU A 1 102 ? 16.803 -2.469 -10.201 1.00 93.38 102 LEU A CA 1
ATOM 786 C C . LEU A 1 102 ? 17.324 -3.895 -10.393 1.00 93.38 102 LEU A C 1
ATOM 788 O O . LEU A 1 102 ? 18.017 -4.151 -11.378 1.00 93.38 102 LEU A O 1
ATOM 792 N N . SER A 1 103 ? 17.002 -4.823 -9.488 1.00 93.56 103 SER A N 1
ATOM 793 C CA . SER A 1 103 ? 17.415 -6.224 -9.633 1.00 93.56 103 SER A CA 1
ATOM 794 C C . SER A 1 103 ? 16.742 -6.885 -10.834 1.00 93.56 103 SER A C 1
ATOM 796 O O . SER A 1 103 ? 17.434 -7.515 -11.631 1.00 93.56 103 SER A O 1
ATOM 798 N N . LEU A 1 104 ? 15.439 -6.665 -11.041 1.00 92.31 104 LEU A N 1
ATOM 799 C CA . LEU A 1 104 ? 14.711 -7.176 -12.208 1.00 92.31 104 LEU A CA 1
ATOM 800 C C . LEU A 1 104 ? 15.245 -6.593 -13.521 1.00 92.31 104 LEU A C 1
ATOM 802 O O . LEU A 1 104 ? 15.505 -7.338 -14.468 1.00 92.31 104 LEU A O 1
ATOM 806 N N . TRP A 1 105 ? 15.492 -5.283 -13.558 1.00 90.62 105 TRP A N 1
ATOM 807 C CA . TRP A 1 105 ? 16.133 -4.638 -14.705 1.00 90.62 105 TRP A CA 1
ATOM 808 C C . TRP A 1 105 ? 17.544 -5.196 -14.966 1.00 90.62 105 TRP A C 1
ATOM 810 O O . TRP A 1 105 ? 17.925 -5.450 -16.111 1.00 90.62 105 TRP A O 1
ATOM 820 N N . GLY A 1 106 ? 18.312 -5.457 -13.904 1.00 89.44 106 GLY A N 1
ATOM 821 C CA . GLY A 1 106 ? 19.615 -6.113 -13.984 1.00 89.44 106 GLY A CA 1
ATOM 822 C C . GLY A 1 106 ? 19.531 -7.533 -14.553 1.00 89.44 106 GLY A C 1
ATOM 823 O O . GLY A 1 106 ? 20.332 -7.892 -15.414 1.00 89.44 106 GLY A O 1
ATOM 824 N N . CYS A 1 107 ? 18.537 -8.325 -14.142 1.00 90.81 107 CYS A N 1
ATOM 825 C CA . CYS A 1 107 ? 18.290 -9.668 -14.674 1.00 90.81 107 CYS A CA 1
ATOM 826 C C . CYS A 1 107 ? 17.918 -9.652 -16.163 1.00 90.81 107 CYS A C 1
ATOM 828 O O . CYS A 1 107 ? 18.410 -10.491 -16.923 1.00 90.81 107 CYS A O 1
ATOM 830 N N . GLN A 1 108 ? 17.100 -8.691 -16.597 1.00 88.25 108 GLN A N 1
ATOM 831 C CA . GLN A 1 108 ? 16.770 -8.491 -18.010 1.00 88.25 108 GLN A CA 1
ATOM 832 C C . GLN A 1 108 ? 18.020 -8.105 -18.815 1.00 88.25 108 GLN A C 1
ATOM 834 O O . GLN A 1 108 ? 18.307 -8.726 -19.836 1.00 88.25 108 GLN A O 1
ATOM 839 N N . LYS A 1 109 ? 18.826 -7.148 -18.331 1.00 85.62 109 LYS A N 1
ATOM 840 C CA . LYS A 1 109 ? 20.111 -6.790 -18.962 1.00 85.62 109 LYS A CA 1
ATOM 841 C C . LYS A 1 109 ? 21.113 -7.945 -18.984 1.00 85.62 109 LYS A C 1
ATOM 843 O O . LYS A 1 109 ? 21.907 -8.036 -19.915 1.00 85.62 109 LYS A O 1
ATOM 848 N N . GLY A 1 110 ? 21.058 -8.826 -17.989 1.00 85.44 110 GLY A N 1
ATOM 849 C CA . GLY A 1 110 ? 21.839 -10.059 -17.915 1.00 85.44 110 GLY A CA 1
ATOM 850 C C . GLY A 1 110 ? 21.333 -11.191 -18.817 1.00 85.44 110 GLY A C 1
ATOM 851 O O . GLY A 1 110 ? 21.927 -12.265 -18.805 1.00 85.44 110 GLY A O 1
ATOM 852 N N . GLY A 1 111 ? 20.252 -10.986 -19.578 1.00 84.38 111 GLY A N 1
ATOM 853 C CA . GLY A 1 111 ? 19.700 -11.969 -20.515 1.00 84.38 111 GLY A CA 1
ATOM 854 C C . GLY A 1 111 ? 18.889 -13.098 -19.870 1.00 84.38 111 GLY A C 1
ATOM 855 O O . GLY A 1 111 ? 18.460 -14.010 -20.570 1.00 84.38 111 GLY A O 1
ATOM 856 N N . ALA A 1 112 ? 18.637 -13.052 -18.557 1.00 84.25 112 ALA A N 1
ATOM 857 C CA . ALA A 1 112 ? 17.910 -14.108 -17.844 1.00 84.25 112 ALA A CA 1
ATOM 858 C C . ALA A 1 112 ? 16.400 -14.126 -18.151 1.00 84.25 112 ALA A C 1
ATOM 860 O O . ALA A 1 112 ? 15.745 -15.144 -17.947 1.00 84.25 112 ALA A O 1
ATOM 861 N N . MET A 1 113 ? 15.848 -13.005 -18.630 1.00 79.44 113 MET A N 1
ATOM 862 C CA . MET A 1 113 ? 14.411 -12.828 -18.888 1.00 79.44 113 MET A CA 1
ATOM 863 C C . MET A 1 113 ? 14.050 -12.781 -20.386 1.00 79.44 113 MET A C 1
ATOM 865 O O . MET A 1 113 ? 12.890 -12.558 -20.721 1.00 79.44 113 MET A O 1
ATOM 869 N N . GLY A 1 114 ? 15.018 -13.011 -21.284 1.00 79.62 114 GLY A N 1
ATOM 870 C CA . GLY A 1 114 ? 14.831 -12.917 -22.738 1.00 79.62 114 GLY A CA 1
ATOM 871 C C . GLY A 1 114 ? 14.734 -11.478 -23.269 1.00 79.62 114 GLY A C 1
ATOM 872 O O . GLY A 1 114 ? 15.032 -10.520 -22.555 1.00 79.62 114 GLY A O 1
ATOM 873 N N . ASP A 1 115 ? 14.316 -11.336 -24.532 1.00 75.25 115 ASP A N 1
ATOM 874 C CA . ASP A 1 115 ? 14.110 -10.039 -25.194 1.00 75.25 115 ASP A CA 1
ATOM 875 C C . ASP A 1 115 ? 12.753 -9.442 -24.799 1.00 75.25 115 ASP A C 1
ATOM 877 O O . ASP A 1 115 ? 11.745 -9.576 -25.494 1.00 75.25 115 ASP A O 1
ATOM 881 N N . LEU A 1 116 ? 12.726 -8.787 -23.642 1.00 79.38 116 LEU A N 1
ATOM 882 C CA . LEU A 1 116 ? 11.614 -7.941 -23.217 1.00 79.38 116 LEU A CA 1
ATOM 883 C C . LEU A 1 116 ? 11.956 -6.482 -23.532 1.00 79.38 116 LEU A C 1
ATOM 885 O O . LEU A 1 116 ? 13.004 -6.001 -23.108 1.00 79.38 116 LEU A O 1
ATOM 889 N N . ASP A 1 117 ? 11.074 -5.762 -24.226 1.00 78.62 117 ASP A N 1
ATOM 890 C CA . ASP A 1 117 ? 11.210 -4.315 -24.4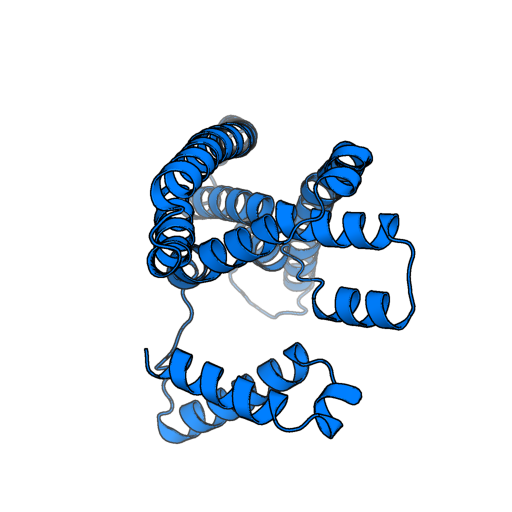53 1.00 78.62 117 ASP A CA 1
ATOM 891 C C . ASP A 1 117 ? 10.531 -3.534 -23.319 1.00 78.62 117 ASP A C 1
ATOM 893 O O . ASP A 1 117 ? 9.472 -2.925 -23.470 1.00 78.62 117 ASP A O 1
ATOM 897 N N . ILE A 1 118 ? 11.100 -3.659 -22.119 1.00 82.38 118 ILE A N 1
ATOM 898 C CA . ILE A 1 118 ? 10.612 -3.002 -20.905 1.00 82.38 118 ILE A CA 1
ATOM 899 C C . ILE A 1 118 ? 11.709 -2.065 -20.398 1.00 82.38 118 ILE A C 1
ATOM 901 O O . ILE A 1 118 ? 12.866 -2.465 -20.244 1.00 82.38 118 ILE A O 1
ATOM 905 N N . GLY A 1 119 ? 11.350 -0.803 -20.159 1.00 85.00 119 GLY A N 1
ATOM 906 C CA . GLY A 1 119 ? 12.260 0.215 -19.643 1.00 85.00 119 GLY A CA 1
ATOM 907 C C . GLY A 1 119 ? 12.451 0.139 -18.125 1.00 85.00 119 GLY A C 1
ATOM 908 O O . GLY A 1 119 ? 11.669 -0.465 -17.395 1.00 85.00 119 GLY A O 1
ATOM 909 N N . LEU A 1 120 ? 13.499 0.804 -17.626 1.00 86.50 120 LEU A N 1
ATOM 910 C CA . LEU A 1 120 ? 13.827 0.850 -16.194 1.00 86.50 120 LEU A CA 1
ATOM 911 C C . LEU A 1 120 ? 12.670 1.394 -15.337 1.00 86.50 120 LEU A C 1
ATOM 913 O O . LEU A 1 120 ? 12.413 0.887 -14.249 1.00 86.50 120 LEU A O 1
ATOM 917 N N . LEU A 1 121 ? 11.966 2.417 -15.82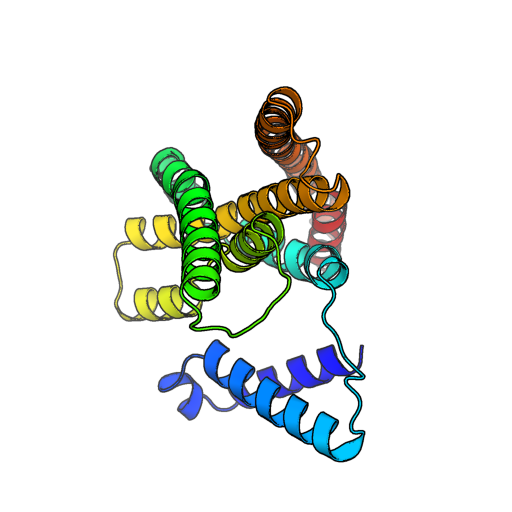8 1.00 87.50 121 LEU A N 1
ATOM 918 C CA . LEU A 1 121 ? 10.865 3.051 -15.099 1.00 87.50 121 LEU A CA 1
ATOM 919 C C . LEU A 1 121 ? 9.696 2.090 -14.886 1.00 87.50 121 LEU A C 1
ATOM 921 O O . LEU A 1 121 ? 9.090 2.111 -13.825 1.00 87.50 121 LEU A O 1
ATOM 925 N N . GLN A 1 122 ? 9.420 1.210 -15.848 1.00 89.12 122 GLN A N 1
ATOM 926 C CA . GLN A 1 122 ? 8.390 0.184 -15.717 1.00 89.12 122 GLN A CA 1
ATOM 927 C C . GLN A 1 122 ? 8.774 -0.867 -14.666 1.00 89.12 122 GLN A C 1
ATOM 929 O O . GLN A 1 122 ? 7.913 -1.306 -13.908 1.00 89.12 122 GLN A O 1
ATOM 934 N N . TYR A 1 123 ? 10.059 -1.227 -14.552 1.00 91.25 123 TYR A N 1
ATOM 935 C CA . TYR A 1 123 ? 10.523 -2.098 -13.465 1.00 91.25 123 TYR A CA 1
ATOM 936 C C . TYR A 1 123 ? 10.460 -1.421 -12.097 1.00 91.25 123 TYR A C 1
ATOM 938 O O . TYR A 1 123 ? 10.113 -2.077 -11.121 1.00 91.25 123 TYR A O 1
ATOM 946 N N . LEU A 1 124 ? 10.765 -0.124 -12.006 1.00 91.25 124 LEU A N 1
ATOM 947 C CA . LEU A 1 124 ? 10.616 0.644 -10.764 1.00 91.25 124 LEU A CA 1
ATOM 948 C C . LEU A 1 124 ? 9.144 0.839 -10.381 1.00 91.25 124 LEU A C 1
ATOM 950 O O . LEU A 1 124 ? 8.801 0.714 -9.209 1.00 91.25 124 LEU A O 1
ATOM 954 N N . LEU A 1 125 ? 8.265 1.060 -11.361 1.00 90.44 125 LEU A N 1
ATOM 955 C CA . LEU A 1 125 ? 6.815 1.093 -11.177 1.00 90.44 125 LEU A CA 1
ATOM 956 C C . LEU A 1 125 ? 6.302 -0.252 -10.655 1.00 90.44 125 LEU A C 1
ATOM 958 O O . LEU A 1 125 ? 5.591 -0.292 -9.653 1.00 90.44 125 LEU A O 1
ATOM 962 N N . PHE A 1 126 ? 6.730 -1.361 -11.260 1.00 90.31 126 PHE A N 1
ATOM 963 C CA . PHE A 1 126 ? 6.434 -2.697 -10.747 1.00 90.31 126 PHE A CA 1
ATOM 964 C C . PHE A 1 126 ? 6.997 -2.905 -9.332 1.00 90.31 126 PHE A C 1
ATOM 966 O O . PHE A 1 126 ? 6.295 -3.392 -8.452 1.00 90.31 126 PHE A O 1
ATOM 973 N N . GLY A 1 127 ? 8.235 -2.464 -9.098 1.00 91.19 127 GLY A N 1
ATOM 974 C CA . GLY A 1 127 ? 8.890 -2.470 -7.793 1.00 91.19 127 GLY A CA 1
ATOM 975 C C . GLY A 1 127 ? 8.077 -1.756 -6.724 1.00 91.19 127 GLY A C 1
ATOM 976 O O . GLY A 1 127 ? 7.893 -2.303 -5.644 1.00 91.19 127 GLY A O 1
ATOM 977 N N . SER A 1 128 ? 7.538 -0.577 -7.040 1.00 90.50 128 SER A N 1
ATOM 978 C CA . SER A 1 128 ? 6.677 0.168 -6.124 1.00 90.50 128 SER A CA 1
ATOM 979 C C . SER A 1 128 ? 5.396 -0.590 -5.800 1.00 90.50 128 SER A C 1
ATOM 981 O O . SER A 1 128 ? 5.096 -0.749 -4.628 1.00 90.50 128 SER A O 1
ATOM 983 N N . LEU A 1 129 ? 4.707 -1.159 -6.797 1.00 87.31 129 LEU A N 1
ATOM 984 C CA . LEU A 1 129 ? 3.465 -1.910 -6.592 1.00 87.31 129 LEU A CA 1
ATOM 985 C C . LEU A 1 129 ? 3.655 -3.119 -5.660 1.00 87.31 129 LEU A C 1
ATOM 987 O O . LEU A 1 129 ? 2.766 -3.431 -4.875 1.00 87.31 129 LEU A O 1
ATOM 991 N N . ILE A 1 130 ? 4.811 -3.781 -5.736 1.00 88.19 130 ILE A N 1
ATOM 992 C CA . ILE A 1 130 ? 5.142 -4.969 -4.934 1.00 88.19 130 ILE A CA 1
ATOM 993 C C . ILE A 1 130 ? 5.796 -4.610 -3.584 1.00 88.19 130 ILE A C 1
ATOM 995 O O . ILE A 1 130 ? 5.935 -5.471 -2.719 1.00 88.19 130 ILE A O 1
ATOM 999 N N . ALA A 1 131 ? 6.204 -3.356 -3.371 1.00 88.75 131 ALA A N 1
ATOM 1000 C CA . ALA A 1 131 ? 6.920 -2.959 -2.158 1.00 88.75 131 ALA A CA 1
ATOM 1001 C C . ALA A 1 131 ? 6.041 -2.914 -0.899 1.00 88.75 131 ALA A C 1
ATOM 1003 O O . ALA A 1 131 ? 6.584 -2.981 0.209 1.00 88.75 131 ALA A O 1
ATOM 1004 N N . ALA A 1 132 ? 4.717 -2.827 -1.061 1.00 83.56 132 ALA A N 1
ATOM 1005 C CA . ALA A 1 132 ? 3.754 -2.994 0.019 1.00 83.56 132 ALA A CA 1
ATOM 1006 C C . ALA A 1 132 ? 3.817 -4.434 0.554 1.00 83.56 132 ALA A C 1
ATOM 1008 O O . ALA A 1 132 ? 3.551 -5.396 -0.169 1.00 83.56 132 ALA A O 1
ATOM 1009 N N . VAL A 1 133 ? 4.206 -4.583 1.821 1.00 76.81 133 VAL A N 1
ATOM 1010 C CA . VAL A 1 133 ? 4.341 -5.883 2.489 1.00 76.81 133 VAL A CA 1
ATOM 1011 C C . VAL A 1 133 ? 3.184 -6.064 3.460 1.00 76.81 133 VAL A C 1
ATOM 1013 O O . VAL A 1 133 ? 3.063 -5.303 4.418 1.00 76.81 133 VAL A O 1
ATOM 1016 N N . ASP A 1 134 ? 2.392 -7.115 3.252 1.00 79.06 134 ASP A N 1
ATOM 1017 C CA . ASP A 1 134 ? 1.342 -7.537 4.178 1.00 79.06 134 ASP A CA 1
ATOM 1018 C C . ASP A 1 134 ? 1.889 -8.589 5.172 1.00 79.06 134 ASP A C 1
ATOM 1020 O O . ASP A 1 134 ? 2.262 -9.696 4.762 1.00 79.06 134 ASP A O 1
ATOM 1024 N N . PRO A 1 135 ? 1.958 -8.289 6.483 1.00 77.06 135 PRO A N 1
ATOM 1025 C CA . PRO A 1 135 ? 2.537 -9.162 7.479 1.00 77.06 135 PRO A CA 1
ATOM 1026 C C . PRO A 1 135 ? 1.472 -10.037 8.147 1.00 77.06 135 PRO A C 1
ATOM 1028 O O . PRO A 1 135 ? 1.804 -10.674 9.141 1.00 77.06 135 PRO A O 1
ATOM 1031 N N . VAL A 1 136 ? 0.222 -10.105 7.664 1.00 74.12 136 VAL A N 1
ATOM 1032 C CA . VAL A 1 136 ? -0.877 -10.851 8.322 1.00 74.12 136 VAL A CA 1
ATOM 1033 C C . VAL A 1 136 ? -0.464 -12.268 8.738 1.00 74.12 136 VAL A C 1
ATOM 1035 O O . VAL A 1 136 ? -0.680 -12.671 9.881 1.00 74.12 136 VAL A O 1
ATOM 1038 N N . ALA A 1 137 ? 0.210 -13.011 7.855 1.00 76.88 137 ALA A N 1
ATOM 1039 C CA . ALA A 1 137 ? 0.688 -14.357 8.176 1.00 76.88 137 ALA A CA 1
ATOM 1040 C C . ALA A 1 137 ? 1.769 -14.362 9.277 1.00 76.88 137 ALA A C 1
ATOM 1042 O O . ALA A 1 137 ? 1.796 -15.258 10.118 1.00 76.88 137 ALA A O 1
ATOM 1043 N N . VAL A 1 138 ? 2.653 -13.363 9.285 1.00 81.50 138 VAL A N 1
ATOM 1044 C CA . VAL A 1 138 ? 3.727 -13.223 10.280 1.00 81.50 138 VAL A CA 1
ATOM 1045 C C . VAL A 1 138 ? 3.157 -12.792 11.631 1.00 81.50 138 VAL A C 1
ATOM 1047 O O . VAL A 1 138 ? 3.527 -13.362 12.656 1.00 81.50 138 VAL A O 1
ATOM 1050 N N . LEU A 1 139 ? 2.220 -11.841 11.637 1.00 81.81 139 LEU A N 1
ATOM 1051 C CA . LEU A 1 139 ? 1.543 -11.361 12.842 1.00 81.81 139 LEU A CA 1
ATOM 1052 C C . LEU A 1 139 ? 0.756 -12.485 13.525 1.00 81.81 139 LEU A C 1
ATOM 1054 O O . LEU A 1 139 ? 0.867 -12.635 14.740 1.00 81.81 13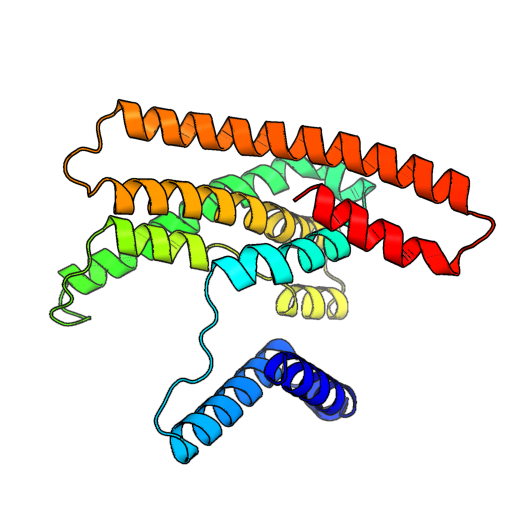9 LEU A O 1
ATOM 1058 N N . ALA A 1 140 ? 0.061 -13.329 12.754 1.00 74.38 140 ALA A N 1
ATOM 1059 C CA . ALA A 1 140 ? -0.648 -14.491 13.291 1.00 74.38 140 ALA A CA 1
ATOM 1060 C C . ALA A 1 140 ? 0.294 -15.470 14.018 1.00 74.38 140 ALA A C 1
ATOM 1062 O O . ALA A 1 140 ? -0.037 -15.997 15.080 1.00 74.38 140 ALA A O 1
ATOM 1063 N N . VAL A 1 141 ? 1.498 -15.694 13.481 1.00 79.31 141 VAL A N 1
ATOM 1064 C CA . VAL A 1 141 ? 2.511 -16.539 14.134 1.00 79.31 141 VAL A CA 1
ATOM 1065 C C . VAL A 1 141 ? 3.100 -15.848 15.367 1.00 79.31 141 VAL A C 1
ATOM 1067 O O . VAL A 1 141 ? 3.325 -16.494 16.389 1.00 79.31 141 VAL A O 1
ATOM 1070 N N . PHE A 1 142 ? 3.341 -14.538 15.311 1.00 82.31 142 PHE A N 1
ATOM 1071 C CA . PHE A 1 142 ? 3.880 -13.778 16.444 1.00 82.31 142 PHE A CA 1
ATOM 1072 C C . PHE A 1 142 ? 2.947 -13.783 17.653 1.00 82.31 142 PHE A C 1
ATOM 1074 O O . PHE A 1 142 ? 3.426 -13.881 18.786 1.00 82.31 142 PHE A O 1
ATOM 1081 N N . GLU A 1 143 ? 1.638 -13.735 17.418 1.00 75.38 143 GLU A N 1
ATOM 1082 C CA . GLU A 1 143 ? 0.633 -13.827 18.474 1.00 75.38 143 GLU A CA 1
ATOM 1083 C C . GLU A 1 143 ? 0.651 -15.207 19.153 1.00 75.38 143 GLU A C 1
ATOM 1085 O O . GLU A 1 143 ? 0.658 -15.288 20.384 1.00 75.38 143 GLU A O 1
ATOM 1090 N N . GLN A 1 144 ? 0.779 -16.290 18.371 1.00 76.56 144 GLN A N 1
ATOM 1091 C CA . GLN A 1 144 ? 0.886 -17.663 18.890 1.00 76.56 144 GLN A CA 1
ATOM 1092 C C . GLN A 1 144 ? 2.154 -17.898 19.718 1.00 76.56 144 GLN A C 1
ATOM 1094 O O . GLN A 1 144 ? 2.132 -18.647 20.693 1.00 76.56 144 GLN A O 1
ATOM 1099 N N . VAL A 1 145 ? 3.267 -17.275 19.325 1.00 83.62 145 VAL A N 1
ATOM 1100 C CA . VAL A 1 145 ? 4.569 -17.426 19.997 1.00 83.62 145 VAL A CA 1
ATOM 1101 C C . VAL A 1 145 ? 4.741 -16.413 21.145 1.00 83.62 145 VAL A C 1
ATOM 1103 O O . VAL A 1 145 ? 5.742 -16.460 21.858 1.00 83.62 145 VAL A O 1
ATOM 1106 N N . HIS A 1 146 ? 3.759 -15.531 21.372 1.00 79.56 146 HIS A N 1
ATOM 1107 C CA . HIS A 1 146 ? 3.797 -14.463 22.381 1.00 79.56 146 HIS A CA 1
ATOM 1108 C C . HIS A 1 146 ? 5.056 -13.590 22.272 1.00 79.56 146 HIS A C 1
ATOM 1110 O O . HIS A 1 146 ? 5.817 -13.396 23.225 1.00 79.56 146 HIS A O 1
ATOM 1116 N N . VAL A 1 147 ? 5.291 -13.079 21.065 1.00 82.12 147 VAL A N 1
ATOM 1117 C CA . VAL A 1 147 ? 6.384 -12.148 20.772 1.00 82.12 147 VAL A CA 1
ATOM 1118 C C . VAL A 1 147 ? 6.168 -10.812 21.496 1.00 82.12 147 VAL A C 1
ATOM 1120 O O . VAL A 1 147 ? 5.054 -10.437 21.839 1.00 82.12 147 VAL A O 1
ATOM 1123 N N . ASN A 1 148 ? 7.256 -10.077 21.733 1.00 86.12 148 ASN A N 1
ATOM 1124 C CA . ASN A 1 148 ? 7.227 -8.755 22.353 1.00 86.12 148 ASN A CA 1
ATOM 1125 C C . ASN A 1 148 ? 6.274 -7.787 21.616 1.00 86.12 148 ASN A C 1
ATOM 1127 O O . ASN A 1 148 ? 6.432 -7.566 20.413 1.00 86.12 148 ASN A O 1
ATOM 1131 N N . ASP A 1 149 ? 5.370 -7.144 22.361 1.00 84.88 149 ASP A N 1
ATOM 1132 C CA . ASP A 1 149 ? 4.386 -6.176 21.847 1.00 84.88 149 ASP A CA 1
ATOM 1133 C C . ASP A 1 149 ? 5.016 -5.030 21.034 1.00 84.88 149 ASP A C 1
ATOM 1135 O O . ASP A 1 149 ? 4.404 -4.507 20.102 1.00 84.88 149 ASP A O 1
ATOM 1139 N N . VAL A 1 150 ? 6.255 -4.638 21.358 1.00 87.88 150 VAL A N 1
ATOM 1140 C CA . VAL A 1 150 ? 7.013 -3.618 20.618 1.00 87.88 150 VAL A CA 1
ATOM 1141 C C . VAL A 1 150 ? 7.383 -4.118 19.224 1.00 87.88 150 VAL A C 1
ATOM 1143 O O . VAL A 1 150 ? 7.270 -3.371 18.258 1.00 87.88 150 VAL A O 1
ATOM 1146 N N . LEU A 1 151 ? 7.800 -5.377 19.085 1.00 88.44 151 LEU A N 1
ATOM 1147 C CA . LEU A 1 151 ? 8.110 -5.934 17.768 1.00 88.44 151 LEU A CA 1
ATOM 1148 C C . LEU A 1 151 ? 6.832 -6.110 16.942 1.00 88.44 151 LEU A C 1
ATOM 1150 O O . LEU A 1 151 ? 6.827 -5.783 15.757 1.00 88.44 151 LEU A O 1
ATOM 1154 N N . PHE A 1 152 ? 5.746 -6.550 17.582 1.00 88.62 152 PHE A N 1
ATOM 1155 C CA . PHE A 1 152 ? 4.435 -6.649 16.945 1.00 88.62 152 PHE A CA 1
ATOM 1156 C C . PHE A 1 152 ? 3.984 -5.296 16.380 1.00 88.62 152 PHE A C 1
ATOM 1158 O O . PHE A 1 152 ? 3.657 -5.203 15.198 1.00 88.62 152 PHE A O 1
ATOM 1165 N N . ILE A 1 153 ? 4.028 -4.225 17.185 1.00 88.50 153 ILE A N 1
ATOM 1166 C CA . ILE A 1 153 ? 3.574 -2.903 16.733 1.00 88.50 153 ILE A CA 1
ATOM 1167 C C . ILE A 1 153 ? 4.506 -2.268 15.697 1.00 88.50 153 ILE A C 1
ATOM 1169 O O . ILE A 1 153 ? 4.034 -1.503 14.859 1.00 88.50 153 ILE A O 1
ATOM 1173 N N . LEU A 1 154 ? 5.808 -2.575 15.732 1.00 90.12 154 LEU A N 1
ATOM 1174 C CA . LEU A 1 154 ? 6.757 -2.106 14.720 1.00 90.12 154 LEU A CA 1
ATOM 1175 C C . LEU A 1 154 ? 6.426 -2.694 13.346 1.00 90.12 154 LEU A C 1
ATOM 1177 O O . LEU A 1 154 ? 6.304 -1.932 12.392 1.00 90.12 154 LEU A O 1
ATOM 1181 N N . VAL A 1 155 ? 6.229 -4.013 13.266 1.00 89.81 155 VAL A N 1
ATOM 1182 C CA . VAL A 1 155 ? 5.888 -4.707 12.012 1.00 89.81 155 VAL A CA 1
ATOM 1183 C C . VAL A 1 155 ? 4.485 -4.324 11.537 1.00 89.81 155 VAL A C 1
ATOM 1185 O O . VAL A 1 155 ? 4.294 -4.001 10.370 1.00 89.81 155 VAL A O 1
ATOM 1188 N N . PHE A 1 156 ? 3.502 -4.284 12.441 1.00 87.00 156 PHE A N 1
ATOM 1189 C CA . PHE A 1 156 ? 2.145 -3.854 12.095 1.00 87.00 156 PHE A CA 1
ATOM 1190 C C . PHE A 1 156 ? 2.114 -2.409 11.578 1.00 87.00 156 PHE A C 1
ATOM 1192 O O . PHE A 1 156 ? 1.505 -2.119 10.550 1.00 87.00 156 PHE A O 1
ATOM 1199 N N . GLY A 1 157 ? 2.784 -1.493 12.283 1.00 89.31 157 GLY A N 1
ATOM 1200 C CA . GLY A 1 157 ? 2.832 -0.085 11.908 1.00 89.31 157 GLY A CA 1
ATOM 1201 C C . GLY A 1 157 ? 3.609 0.166 10.617 1.00 89.31 157 GLY A C 1
ATOM 1202 O O . GLY A 1 157 ? 3.228 1.058 9.861 1.00 89.31 157 GLY A O 1
ATOM 1203 N N . GLU A 1 158 ? 4.678 -0.599 10.365 1.00 90.31 158 GLU A N 1
ATOM 1204 C CA . GLU A 1 158 ? 5.419 -0.550 9.103 1.00 90.31 158 GLU A CA 1
ATOM 1205 C C . GLU A 1 158 ? 4.465 -0.823 7.948 1.00 90.31 158 GLU A C 1
ATOM 1207 O O . GLU A 1 158 ? 4.317 0.030 7.079 1.00 90.31 158 GLU A O 1
ATOM 1212 N N . SER A 1 159 ? 3.782 -1.964 7.972 1.00 88.12 159 SER A N 1
ATOM 1213 C CA . SER A 1 159 ? 2.878 -2.373 6.903 1.00 88.12 159 SER A CA 1
ATOM 1214 C C . SER A 1 159 ? 1.696 -1.426 6.724 1.00 88.12 159 SER A C 1
ATOM 1216 O O . SER A 1 159 ? 1.376 -1.073 5.593 1.00 88.12 159 SER A O 1
ATOM 1218 N N . LEU A 1 160 ? 1.120 -0.917 7.820 1.00 85.81 160 LEU A N 1
ATOM 1219 C CA . LEU A 1 160 ? 0.025 0.055 7.751 1.00 85.81 160 LEU A CA 1
ATOM 1220 C C . LEU A 1 160 ? 0.440 1.346 7.026 1.00 85.81 160 LEU A C 1
ATOM 1222 O O . LEU A 1 160 ? -0.324 1.878 6.223 1.00 85.81 160 LEU A O 1
ATOM 1226 N N . LEU A 1 161 ? 1.637 1.874 7.304 1.00 87.88 161 LEU A N 1
ATOM 1227 C CA . LEU A 1 161 ? 2.113 3.112 6.674 1.00 87.88 161 LEU A CA 1
ATOM 1228 C C . LEU A 1 161 ? 2.755 2.876 5.297 1.00 87.88 161 LEU A C 1
ATOM 1230 O O . LEU A 1 161 ? 2.694 3.760 4.438 1.00 87.88 161 LEU A O 1
ATOM 1234 N N . ASN A 1 162 ? 3.350 1.703 5.079 1.00 90.19 162 ASN A N 1
ATOM 1235 C CA . ASN A 1 162 ? 3.969 1.287 3.821 1.00 90.19 162 ASN A CA 1
ATOM 1236 C C . ASN A 1 162 ? 2.959 1.320 2.663 1.00 90.19 162 ASN A C 1
ATOM 1238 O O . ASN A 1 162 ? 3.290 1.820 1.588 1.00 90.19 162 ASN A O 1
ATOM 1242 N N . ASP A 1 163 ? 1.718 0.886 2.887 1.00 87.19 163 ASP A N 1
ATOM 1243 C CA . ASP A 1 163 ? 0.664 0.927 1.867 1.00 87.19 163 ASP A CA 1
ATOM 1244 C C . ASP A 1 163 ? 0.482 2.338 1.283 1.00 87.19 163 ASP A C 1
ATOM 1246 O O . ASP A 1 163 ? 0.467 2.525 0.064 1.00 87.19 163 ASP A O 1
ATOM 1250 N N . GLY A 1 164 ? 0.443 3.360 2.144 1.00 84.50 164 GLY A N 1
ATOM 1251 C CA . GLY A 1 164 ? 0.362 4.758 1.714 1.00 84.50 164 GLY A CA 1
ATOM 1252 C C . GLY A 1 164 ? 1.605 5.218 0.948 1.00 84.50 164 GLY A C 1
ATOM 1253 O O . GLY A 1 164 ? 1.492 5.866 -0.093 1.00 84.50 164 GLY A O 1
ATOM 1254 N N . VAL A 1 165 ? 2.800 4.853 1.420 1.00 88.25 165 VAL A N 1
ATOM 1255 C CA . VAL A 1 165 ? 4.077 5.174 0.750 1.00 88.25 165 VAL A CA 1
ATOM 1256 C C . VAL A 1 165 ? 4.135 4.546 -0.645 1.00 88.25 165 VAL A C 1
ATOM 1258 O O . VAL A 1 165 ? 4.543 5.203 -1.605 1.00 88.25 165 VAL A O 1
ATOM 1261 N N . THR A 1 166 ? 3.677 3.304 -0.769 1.00 88.06 166 THR A N 1
ATOM 1262 C CA . THR A 1 166 ? 3.630 2.546 -2.019 1.00 88.06 166 THR A CA 1
ATOM 1263 C C . THR A 1 166 ? 2.692 3.188 -3.040 1.00 88.06 166 THR A C 1
ATOM 1265 O O . THR A 1 166 ? 3.089 3.359 -4.192 1.00 88.06 166 THR A O 1
ATOM 1268 N N . VAL A 1 167 ? 1.495 3.629 -2.632 1.00 85.62 167 VAL A N 1
ATOM 1269 C CA . VAL A 1 167 ? 0.560 4.366 -3.509 1.00 85.62 167 VAL A CA 1
ATOM 1270 C C . VAL A 1 167 ? 1.216 5.621 -4.084 1.00 85.62 167 VAL A C 1
ATOM 1272 O O . VAL A 1 167 ? 1.120 5.896 -5.282 1.00 85.62 167 VAL A O 1
ATOM 1275 N N . VAL A 1 168 ? 1.901 6.395 -3.240 1.00 86.62 168 VAL A N 1
ATOM 1276 C CA . VAL A 1 168 ? 2.587 7.616 -3.677 1.00 86.62 168 VAL A CA 1
ATOM 1277 C C . VAL A 1 168 ? 3.710 7.282 -4.653 1.00 86.62 168 VAL A C 1
ATOM 1279 O O . VAL A 1 168 ? 3.810 7.904 -5.711 1.00 86.62 168 VAL A O 1
ATOM 1282 N N . LEU A 1 169 ? 4.530 6.285 -4.325 1.00 87.75 169 LEU A N 1
ATOM 1283 C CA . LEU A 1 169 ? 5.653 5.873 -5.157 1.00 87.75 169 LEU A CA 1
ATOM 1284 C C . LEU A 1 169 ? 5.186 5.342 -6.523 1.00 87.75 169 LEU A C 1
ATOM 1286 O O . LEU A 1 169 ? 5.773 5.694 -7.548 1.00 87.75 169 LEU A O 1
ATOM 1290 N N . PHE A 1 170 ? 4.090 4.581 -6.543 1.00 88.25 170 PHE A N 1
ATOM 1291 C CA . PHE A 1 170 ? 3.438 4.111 -7.762 1.00 88.25 170 PHE A CA 1
ATOM 1292 C C . PHE A 1 170 ? 2.989 5.275 -8.646 1.00 88.25 170 PHE A C 1
ATOM 1294 O O . PHE A 1 170 ? 3.364 5.326 -9.814 1.00 88.25 170 PHE A O 1
ATOM 1301 N N . ASN A 1 171 ? 2.264 6.250 -8.090 1.00 85.12 171 ASN A N 1
ATOM 1302 C CA . ASN A 1 171 ? 1.790 7.411 -8.852 1.00 85.12 171 ASN A CA 1
ATOM 1303 C C . ASN A 1 171 ? 2.942 8.265 -9.406 1.00 85.12 171 ASN A C 1
ATOM 1305 O O . ASN A 1 171 ? 2.859 8.768 -10.526 1.00 85.12 171 ASN A O 1
ATOM 1309 N N . VAL A 1 172 ? 4.034 8.414 -8.646 1.00 85.38 172 VAL A N 1
ATOM 1310 C CA . VAL A 1 172 ? 5.233 9.134 -9.104 1.00 85.38 172 VAL A CA 1
ATOM 1311 C C . VAL A 1 172 ? 5.876 8.412 -10.290 1.00 85.38 172 VAL A C 1
ATOM 1313 O O . VAL A 1 172 ? 6.171 9.044 -11.307 1.00 85.38 172 VAL A O 1
ATOM 1316 N N . PHE A 1 173 ? 6.072 7.094 -10.200 1.00 86.94 173 PHE A N 1
ATOM 1317 C CA . PHE A 1 173 ? 6.644 6.337 -11.312 1.00 86.94 173 PHE A CA 1
ATOM 1318 C C . PHE A 1 173 ? 5.698 6.243 -12.512 1.00 86.94 173 PHE A C 1
ATOM 1320 O O . PHE A 1 173 ? 6.177 6.299 -13.642 1.00 86.94 173 PHE A O 1
ATOM 1327 N N . ASP A 1 174 ? 4.385 6.164 -12.300 1.00 86.62 174 ASP A N 1
ATOM 1328 C CA . ASP A 1 174 ? 3.391 6.118 -13.380 1.00 86.62 174 ASP A CA 1
ATOM 1329 C C . ASP A 1 174 ? 3.379 7.426 -14.175 1.00 86.62 174 ASP A C 1
ATOM 1331 O O . ASP A 1 174 ? 3.417 7.423 -15.411 1.00 86.62 174 ASP A O 1
ATOM 1335 N N . ALA A 1 175 ? 3.476 8.559 -13.473 1.00 83.00 175 ALA A N 1
ATOM 1336 C CA . ALA A 1 175 ? 3.686 9.854 -14.102 1.00 83.00 175 ALA A CA 1
ATOM 1337 C C . ALA A 1 175 ? 4.984 9.869 -14.929 1.00 83.00 175 ALA A C 1
ATOM 1339 O O . ALA A 1 175 ? 4.967 10.264 -16.095 1.00 83.00 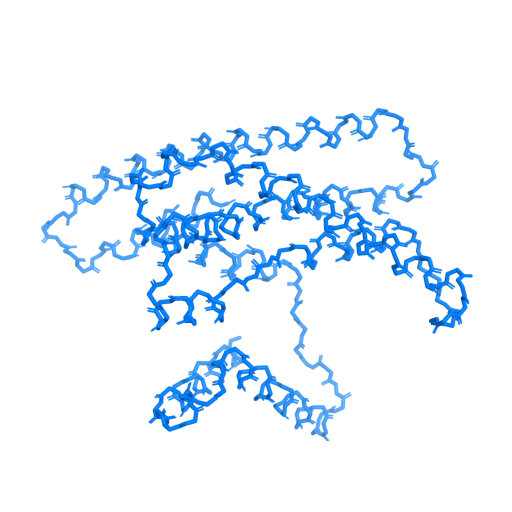175 ALA A O 1
ATOM 1340 N N . PHE A 1 176 ? 6.104 9.378 -14.387 1.00 83.50 176 PHE A N 1
ATOM 1341 C CA . PHE A 1 176 ? 7.377 9.337 -15.121 1.00 83.50 176 PHE A CA 1
ATOM 1342 C C . PHE A 1 176 ? 7.352 8.417 -16.349 1.00 83.50 176 PHE A C 1
ATOM 1344 O O . PHE A 1 176 ? 7.945 8.758 -17.378 1.00 83.50 176 PHE A O 1
ATOM 1351 N N . VAL A 1 177 ? 6.657 7.279 -16.271 1.00 84.44 177 VAL A N 1
ATOM 1352 C CA . VAL A 1 177 ? 6.436 6.386 -17.418 1.00 84.44 177 VAL A CA 1
ATOM 1353 C C . VAL A 1 177 ? 5.595 7.094 -18.482 1.00 84.44 177 VAL A C 1
ATOM 1355 O O . VAL A 1 177 ? 5.960 7.068 -19.657 1.00 84.44 177 VAL A O 1
ATOM 1358 N N . THR A 1 178 ? 4.529 7.787 -18.079 1.00 81.75 178 THR A N 1
ATOM 1359 C CA . THR A 1 178 ? 3.625 8.509 -18.990 1.00 81.75 178 THR A CA 1
ATOM 1360 C C . THR A 1 178 ? 4.312 9.683 -19.697 1.00 81.75 178 THR A C 1
ATOM 1362 O O . THR A 1 178 ? 4.044 9.933 -20.871 1.00 81.75 178 THR A O 1
ATOM 1365 N N . LEU A 1 179 ? 5.242 10.375 -19.026 1.00 75.94 179 LEU A N 1
ATOM 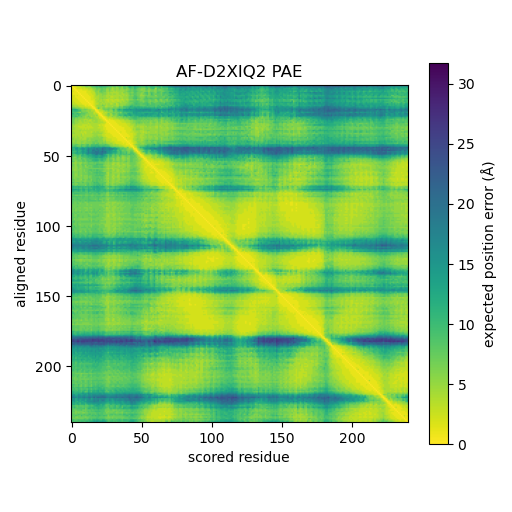1366 C CA . LEU A 1 179 ? 6.064 11.431 -19.637 1.00 75.94 179 LEU A CA 1
ATOM 1367 C C . LEU A 1 179 ? 7.137 10.900 -20.613 1.00 75.94 179 LEU A C 1
ATOM 1369 O O . LEU A 1 179 ? 7.733 11.684 -21.351 1.00 75.94 179 LEU A O 1
ATOM 1373 N N . GLY A 1 180 ? 7.381 9.587 -20.656 1.00 67.31 180 GLY A N 1
ATOM 1374 C CA . GLY A 1 180 ? 8.195 8.960 -21.699 1.00 67.31 180 GLY A CA 1
ATOM 1375 C C . GLY A 1 180 ? 9.711 8.993 -21.485 1.00 67.31 180 GLY A C 1
ATOM 1376 O O . GLY A 1 180 ? 10.438 8.940 -22.472 1.00 67.31 180 GLY A O 1
ATOM 1377 N N . GLY A 1 181 ? 10.203 9.062 -20.238 1.00 60.88 181 GLY A N 1
ATOM 1378 C CA . GLY A 1 181 ? 11.593 8.774 -19.817 1.00 60.88 181 GLY A CA 1
ATOM 1379 C C . GLY A 1 181 ? 12.730 9.677 -20.339 1.00 60.88 181 GLY A C 1
ATOM 1380 O O . GLY A 1 181 ? 13.670 9.962 -19.604 1.00 60.88 181 GLY A O 1
ATOM 1381 N N . ALA A 1 182 ? 12.653 10.171 -21.575 1.00 56.75 182 ALA A N 1
ATOM 1382 C CA . ALA A 1 182 ? 13.668 10.980 -22.247 1.00 56.75 182 ALA A CA 1
ATOM 1383 C C . ALA A 1 182 ? 13.632 12.472 -21.858 1.00 56.75 182 ALA A C 1
ATOM 1385 O O . ALA A 1 182 ? 14.526 13.223 -22.238 1.00 56.75 182 ALA A O 1
ATOM 1386 N N . GLN A 1 183 ? 12.619 12.900 -21.095 1.00 55.91 183 GLN A N 1
ATOM 1387 C CA . GLN A 1 183 ? 12.469 14.264 -20.566 1.00 55.91 183 GLN A CA 1
ATOM 1388 C C . GLN A 1 183 ? 12.446 14.313 -19.030 1.00 55.91 183 GLN A C 1
ATOM 1390 O O . GLN A 1 183 ? 11.892 15.245 -18.450 1.00 55.91 183 GLN A O 1
ATOM 1395 N N . ILE A 1 184 ? 13.027 13.319 -18.346 1.00 61.75 184 ILE A N 1
ATOM 1396 C CA . ILE A 1 184 ? 13.182 13.389 -16.887 1.00 61.75 184 ILE A CA 1
ATOM 1397 C C . ILE A 1 184 ? 14.300 14.384 -16.577 1.00 61.75 184 ILE A C 1
ATOM 1399 O O . ILE A 1 184 ? 15.479 14.038 -16.527 1.00 61.75 184 ILE A O 1
ATOM 1403 N N . ASP A 1 185 ? 13.912 15.643 -16.413 1.00 64.88 185 ASP A N 1
ATOM 1404 C CA . ASP A 1 185 ? 14.786 16.700 -15.924 1.00 64.88 185 ASP A CA 1
ATOM 1405 C C . ASP A 1 185 ? 14.910 16.616 -14.392 1.00 64.88 185 ASP A C 1
ATOM 1407 O O . ASP A 1 185 ? 14.034 16.076 -13.705 1.00 64.88 185 ASP A O 1
ATOM 1411 N N . ALA A 1 186 ? 15.967 17.195 -13.820 1.00 68.56 186 ALA A N 1
ATOM 1412 C CA . ALA A 1 186 ? 16.152 17.272 -12.366 1.00 68.56 186 ALA A CA 1
ATOM 1413 C C . ALA A 1 186 ? 14.945 17.928 -11.662 1.00 68.56 186 ALA A C 1
ATOM 1415 O O . ALA A 1 186 ? 14.634 17.623 -10.510 1.00 68.56 186 ALA A O 1
ATOM 1416 N N . VAL A 1 187 ? 14.224 18.788 -12.388 1.00 71.31 187 VAL A N 1
ATOM 1417 C CA . VAL A 1 187 ? 12.972 19.419 -11.963 1.00 71.31 187 VAL A CA 1
ATOM 1418 C C . VAL A 1 187 ? 11.862 18.395 -11.695 1.00 71.31 187 VAL A C 1
ATOM 1420 O O . VAL A 1 187 ? 11.138 18.544 -10.714 1.00 71.31 187 VAL A O 1
ATOM 1423 N N . GLU A 1 188 ? 11.732 17.343 -12.505 1.00 72.12 188 GLU A N 1
ATOM 1424 C CA . GLU A 1 188 ? 10.692 16.315 -12.333 1.00 72.12 188 GLU A CA 1
ATOM 1425 C C . GLU A 1 188 ? 10.981 15.409 -11.129 1.00 72.12 188 GLU A C 1
ATOM 1427 O O . GLU A 1 188 ? 10.072 15.058 -10.376 1.00 72.12 188 GLU A O 1
ATOM 1432 N N . ILE A 1 189 ? 12.257 15.125 -10.857 1.00 74.31 189 ILE A N 1
ATOM 1433 C CA . ILE A 1 189 ? 12.671 14.399 -9.646 1.00 74.31 189 ILE A CA 1
ATOM 1434 C C . ILE A 1 189 ? 12.348 15.224 -8.393 1.00 74.31 189 ILE A C 1
ATOM 1436 O O . ILE A 1 189 ? 11.779 14.705 -7.431 1.00 74.31 189 ILE A O 1
ATOM 1440 N N . ILE A 1 190 ? 12.655 16.525 -8.410 1.00 77.75 190 ILE A N 1
ATOM 1441 C CA . ILE A 1 190 ? 12.332 17.435 -7.302 1.00 77.75 190 ILE A CA 1
ATOM 1442 C C . ILE A 1 190 ? 10.814 17.534 -7.110 1.00 77.75 190 ILE A C 1
ATOM 1444 O O . ILE A 1 190 ? 10.344 17.482 -5.973 1.00 77.75 190 ILE A O 1
ATOM 1448 N N . LYS A 1 191 ? 10.031 17.613 -8.194 1.00 76.56 191 LYS A N 1
ATOM 1449 C CA . LYS A 1 191 ? 8.562 17.564 -8.121 1.00 76.56 191 LYS A CA 1
ATOM 1450 C C . LYS A 1 191 ? 8.063 16.263 -7.500 1.00 76.56 191 LYS A C 1
ATOM 1452 O O . LYS A 1 191 ? 7.161 16.332 -6.672 1.00 76.56 191 LYS A O 1
ATOM 1457 N N . GLY A 1 192 ? 8.653 15.114 -7.835 1.00 75.44 192 GLY A N 1
ATOM 1458 C CA . GLY A 1 192 ? 8.320 13.826 -7.218 1.00 75.44 192 GLY A CA 1
ATOM 1459 C C . GLY A 1 192 ? 8.555 13.822 -5.704 1.00 75.44 192 GLY A C 1
ATOM 1460 O O . GLY A 1 192 ? 7.672 13.439 -4.940 1.00 75.44 192 GLY A O 1
ATOM 1461 N N . ILE A 1 193 ? 9.701 14.343 -5.251 1.00 79.50 193 ILE A N 1
ATOM 1462 C CA . ILE A 1 193 ? 10.020 14.465 -3.816 1.00 79.50 193 ILE A CA 1
ATOM 1463 C C . ILE A 1 193 ? 9.052 15.428 -3.114 1.00 79.50 193 ILE A C 1
ATOM 1465 O O . ILE A 1 193 ? 8.553 15.131 -2.030 1.00 79.50 193 ILE A O 1
ATOM 1469 N N . ILE A 1 194 ? 8.758 16.580 -3.721 1.00 83.06 194 ILE A N 1
ATOM 1470 C CA . ILE A 1 194 ? 7.802 17.543 -3.157 1.00 83.06 194 ILE A CA 1
ATOM 1471 C C . ILE A 1 194 ? 6.404 16.925 -3.097 1.00 83.06 194 ILE A C 1
ATOM 1473 O O . ILE A 1 194 ? 5.738 17.033 -2.070 1.00 83.06 194 ILE A O 1
ATOM 1477 N N . SER A 1 195 ? 5.973 16.248 -4.162 1.00 77.81 195 SER A N 1
ATOM 1478 C CA . SER A 1 195 ? 4.691 15.547 -4.224 1.00 77.81 195 SER A CA 1
ATOM 1479 C C . SER A 1 195 ? 4.583 14.505 -3.115 1.00 77.81 195 SER A C 1
ATOM 1481 O O . SER A 1 195 ? 3.552 14.456 -2.449 1.00 77.81 195 SER A O 1
ATOM 1483 N N . PHE A 1 196 ? 5.662 13.773 -2.825 1.00 80.56 196 PHE A N 1
ATOM 1484 C CA . PHE A 1 196 ? 5.696 12.823 -1.718 1.00 80.56 196 PHE A CA 1
ATOM 1485 C C . PHE A 1 196 ? 5.359 13.479 -0.374 1.00 80.56 196 PHE A C 1
ATOM 1487 O O . PHE A 1 196 ? 4.456 13.029 0.329 1.00 80.56 196 PHE A O 1
ATOM 1494 N N . PHE A 1 197 ? 6.026 14.585 -0.033 1.00 83.94 197 PHE A N 1
ATOM 1495 C CA . PHE A 1 197 ? 5.742 15.300 1.214 1.00 83.94 197 PHE A CA 1
ATOM 1496 C C . PHE A 1 197 ? 4.355 15.947 1.218 1.00 83.94 197 PHE A C 1
ATOM 1498 O O . PHE A 1 197 ? 3.679 15.924 2.245 1.00 83.94 197 PHE A O 1
ATOM 1505 N N . VAL A 1 198 ? 3.906 16.500 0.089 1.00 85.94 198 VAL A N 1
ATOM 1506 C CA . VAL A 1 198 ? 2.568 17.098 -0.031 1.00 85.94 198 VAL A CA 1
ATOM 1507 C C . VAL A 1 198 ? 1.484 16.048 0.193 1.00 85.94 198 VAL A C 1
ATOM 1509 O O . VAL A 1 198 ? 0.548 16.313 0.943 1.00 85.94 198 VAL A O 1
ATOM 1512 N N . VAL A 1 199 ? 1.614 14.858 -0.396 1.00 83.06 199 VAL A N 1
ATOM 1513 C CA . VAL A 1 199 ? 0.640 13.776 -0.208 1.00 83.06 199 VAL A CA 1
ATOM 1514 C C . VAL A 1 199 ? 0.725 13.205 1.208 1.00 83.06 199 VAL A C 1
ATOM 1516 O O . VAL A 1 199 ? -0.313 12.997 1.829 1.00 83.06 199 VAL A O 1
ATOM 1519 N N . ALA A 1 200 ? 1.924 13.041 1.776 1.00 82.88 200 ALA A N 1
ATOM 1520 C CA . ALA A 1 200 ? 2.089 12.546 3.144 1.00 82.88 200 ALA A CA 1
ATOM 1521 C C . ALA A 1 200 ? 1.478 13.495 4.195 1.00 82.88 200 ALA A C 1
ATOM 1523 O O . ALA A 1 200 ? 0.654 13.080 5.013 1.00 82.88 200 ALA A O 1
ATOM 1524 N N . PHE A 1 201 ? 1.836 14.784 4.170 1.00 86.75 201 PHE A N 1
ATOM 1525 C CA . PHE A 1 201 ? 1.305 15.763 5.126 1.00 86.75 201 PHE A CA 1
ATOM 1526 C C . PHE A 1 201 ? -0.149 16.139 4.827 1.00 86.75 201 PHE A C 1
ATOM 1528 O O . PHE A 1 201 ? -0.943 16.281 5.757 1.00 86.75 201 PHE A O 1
ATOM 1535 N N . GLY A 1 202 ? -0.515 16.278 3.551 1.00 87.81 202 GLY A N 1
ATOM 1536 C CA . GLY A 1 202 ? -1.884 16.569 3.127 1.00 87.81 202 GLY A CA 1
ATOM 1537 C C . GLY A 1 202 ? -2.848 15.438 3.479 1.00 87.81 202 GLY A C 1
ATOM 1538 O O . GLY A 1 202 ? -3.898 15.697 4.065 1.00 87.81 202 GLY A O 1
ATOM 1539 N N . GLY A 1 203 ? -2.457 14.189 3.212 1.00 87.00 203 GLY A N 1
ATOM 1540 C CA . GLY A 1 203 ? -3.216 12.995 3.587 1.00 87.00 203 GLY A CA 1
ATOM 1541 C C . GLY A 1 203 ? -3.363 12.857 5.101 1.00 87.00 203 GLY A C 1
ATOM 1542 O O . GLY A 1 203 ? -4.468 12.638 5.590 1.00 87.00 203 GLY A O 1
ATOM 1543 N N . SER A 1 204 ? -2.291 13.088 5.868 1.00 87.69 204 SER A N 1
ATOM 1544 C CA . SER A 1 204 ? -2.360 13.089 7.337 1.00 87.69 204 SER A CA 1
ATOM 1545 C C . SER A 1 204 ? -3.301 14.174 7.882 1.00 87.69 204 SER A C 1
ATOM 1547 O O . SER A 1 204 ? -4.101 13.905 8.781 1.00 87.69 204 SER A O 1
ATOM 1549 N N . LEU A 1 205 ? -3.261 15.386 7.315 1.00 91.25 205 LEU A N 1
ATOM 1550 C CA . LEU A 1 205 ? -4.144 16.486 7.708 1.00 91.25 205 LEU A CA 1
ATOM 1551 C C . LEU A 1 205 ? -5.615 16.170 7.403 1.00 91.25 205 LEU A C 1
ATOM 1553 O O . LEU A 1 205 ? -6.467 16.356 8.273 1.00 91.25 205 LEU A O 1
ATOM 1557 N N . LEU A 1 206 ? -5.914 15.675 6.198 1.00 91.12 206 LEU A N 1
ATOM 1558 C CA . LEU A 1 206 ? -7.269 15.265 5.817 1.00 91.12 206 LEU A CA 1
ATOM 1559 C C . LEU A 1 206 ? -7.768 14.113 6.692 1.00 91.12 206 LEU A C 1
ATOM 1561 O O . LEU A 1 206 ? -8.874 14.198 7.226 1.00 91.12 206 LEU A O 1
ATOM 1565 N N . GLY A 1 207 ? -6.932 13.101 6.929 1.00 89.25 207 GLY A N 1
ATOM 1566 C CA . GLY A 1 207 ? -7.239 11.994 7.833 1.00 89.25 207 GLY A CA 1
ATOM 1567 C C . GLY A 1 207 ? -7.563 12.472 9.251 1.00 89.25 207 GLY A C 1
ATOM 1568 O O . GLY A 1 207 ? -8.538 12.020 9.846 1.00 89.25 207 GLY A O 1
ATOM 1569 N N . MET A 1 208 ? -6.826 13.456 9.777 1.00 90.75 208 MET A N 1
ATOM 1570 C CA . MET A 1 208 ? -7.129 14.060 11.079 1.00 90.75 208 MET A CA 1
ATOM 1571 C C . MET A 1 208 ? -8.482 14.787 11.076 1.00 90.75 208 MET A C 1
ATOM 1573 O O . MET A 1 208 ? -9.270 14.615 12.006 1.00 90.75 208 MET A O 1
ATOM 1577 N N . VAL A 1 209 ? -8.779 15.581 10.042 1.00 93.81 209 VAL A N 1
ATOM 1578 C CA . VAL A 1 209 ? -10.057 16.307 9.924 1.00 93.81 209 VAL A CA 1
ATOM 1579 C C . VAL A 1 209 ? -11.237 15.334 9.871 1.00 93.81 209 VAL A C 1
ATOM 1581 O O . VAL A 1 209 ? -12.191 15.485 10.638 1.00 93.81 209 VAL A O 1
ATOM 1584 N N . PHE A 1 210 ? -11.163 14.311 9.020 1.00 91.12 210 PHE A N 1
ATOM 1585 C CA . PHE A 1 210 ? -12.218 13.305 8.895 1.00 91.12 210 PHE A CA 1
ATOM 1586 C C . PHE A 1 210 ? -12.299 12.376 10.115 1.00 91.12 210 PHE A C 1
ATOM 1588 O O . PHE A 1 210 ? -13.399 11.995 10.511 1.00 91.12 210 PHE A O 1
ATOM 1595 N N . GLY A 1 211 ? -11.183 12.090 10.788 1.00 89.06 211 GLY A N 1
ATOM 1596 C CA . GLY A 1 211 ? -11.166 11.364 12.060 1.00 89.06 211 GLY A CA 1
ATOM 1597 C C . GLY A 1 211 ? -11.853 12.135 13.194 1.00 89.06 211 GLY A C 1
ATOM 1598 O O . GLY A 1 211 ? -12.625 11.558 13.963 1.00 89.06 211 GLY A O 1
ATOM 1599 N N . ILE A 1 212 ? -11.657 13.457 13.267 1.00 90.94 212 ILE A N 1
ATOM 1600 C CA . ILE A 1 212 ? -12.380 14.328 14.211 1.00 90.94 212 ILE A CA 1
ATOM 1601 C C . ILE A 1 212 ? -13.871 14.377 13.858 1.00 90.94 212 ILE A C 1
ATOM 1603 O O . ILE A 1 212 ? -14.716 14.280 14.754 1.00 90.94 212 ILE A O 1
ATOM 1607 N N . LEU A 1 213 ? -14.203 14.487 12.567 1.00 91.31 213 LEU A N 1
ATOM 1608 C CA . LEU A 1 213 ? -15.586 14.438 12.094 1.00 91.31 213 LEU A CA 1
ATOM 1609 C C . LEU A 1 213 ? -16.258 13.118 12.496 1.00 91.31 213 LEU A C 1
ATOM 1611 O O . LEU A 1 213 ? -17.370 13.142 13.019 1.00 91.31 213 LEU A O 1
ATOM 1615 N N . MET A 1 214 ? -15.564 11.988 12.341 1.00 88.56 214 MET A N 1
ATOM 1616 C CA . MET A 1 214 ? -16.040 10.681 12.793 1.00 88.56 214 MET A CA 1
ATOM 1617 C C . MET A 1 214 ? -16.286 10.637 14.293 1.00 88.56 214 MET A C 1
ATOM 1619 O O . MET A 1 214 ? -17.376 10.259 14.717 1.00 88.56 214 MET A O 1
ATOM 1623 N N . CYS A 1 215 ? -15.334 11.104 15.103 1.00 87.94 215 CYS A N 1
ATOM 1624 C CA . CYS A 1 215 ? -15.513 11.185 16.554 1.00 87.94 215 CYS A CA 1
ATOM 1625 C C . CYS A 1 215 ? -16.769 11.986 16.936 1.00 87.94 215 CYS A C 1
ATOM 1627 O O . CYS A 1 215 ? -17.488 11.626 17.874 1.00 87.94 215 CYS A O 1
ATOM 1629 N N . PHE A 1 216 ? -17.047 13.073 16.212 1.00 88.75 216 PHE A N 1
ATOM 1630 C CA . PHE A 1 216 ? -18.241 13.886 16.425 1.00 88.75 216 PHE A CA 1
ATOM 1631 C C . PHE A 1 216 ? -19.524 13.154 16.002 1.00 88.75 216 PHE A C 1
ATOM 1633 O O . PHE A 1 216 ? -20.479 13.106 16.780 1.00 88.75 216 PHE A O 1
ATOM 1640 N N . LEU A 1 217 ? -19.538 12.534 14.819 1.00 87.62 217 LEU A N 1
ATOM 1641 C CA . LEU A 1 217 ? -20.688 11.786 14.301 1.00 87.62 217 LEU A CA 1
ATOM 1642 C C . LEU A 1 217 ? -21.056 10.596 15.192 1.00 87.62 217 LEU A C 1
ATOM 1644 O O . LEU A 1 217 ? -22.234 10.427 15.518 1.00 87.62 217 LEU A O 1
ATOM 1648 N N . THR A 1 218 ? -20.067 9.828 15.654 1.00 85.19 218 THR A N 1
ATOM 1649 C CA . THR A 1 218 ? -20.277 8.726 16.604 1.00 85.19 218 THR A CA 1
ATOM 1650 C C . THR A 1 218 ? -20.812 9.257 17.934 1.00 85.19 218 THR A C 1
ATOM 1652 O O . THR A 1 218 ? -21.735 8.694 18.515 1.00 85.19 218 THR A O 1
ATOM 1655 N N . ARG A 1 219 ? -20.328 10.415 18.407 1.00 85.38 219 ARG A N 1
ATOM 1656 C CA . ARG A 1 219 ? -20.864 11.040 19.627 1.00 85.38 219 ARG A CA 1
ATOM 1657 C C . ARG A 1 219 ? -22.326 11.477 19.477 1.00 85.38 219 ARG A C 1
ATOM 1659 O O . ARG A 1 219 ? -23.072 11.370 20.450 1.00 85.38 219 ARG A O 1
ATOM 1666 N N . CYS A 1 220 ? -22.729 11.966 18.306 1.00 83.06 220 CYS A N 1
ATOM 1667 C CA . CYS A 1 220 ? -24.107 12.380 18.022 1.00 83.06 220 CYS A CA 1
ATOM 1668 C C . CYS A 1 220 ? -25.057 11.194 17.793 1.00 83.06 220 CYS A C 1
ATOM 1670 O O . CYS A 1 220 ? -26.237 11.293 18.127 1.00 83.06 220 CYS A O 1
ATOM 1672 N N . THR A 1 221 ? -24.551 10.080 17.262 1.00 83.31 221 THR A N 1
ATOM 1673 C CA . THR A 1 221 ? -25.353 8.911 16.852 1.00 83.31 221 THR A CA 1
ATOM 1674 C C . THR A 1 221 ? -25.437 7.821 17.926 1.00 83.31 221 THR A C 1
ATOM 1676 O O . THR A 1 221 ? -26.084 6.809 17.700 1.00 83.31 221 THR A O 1
ATOM 1679 N N . LYS A 1 222 ? -24.914 8.058 19.139 1.00 74.12 222 LYS A N 1
ATOM 1680 C CA . LYS A 1 222 ? -24.934 7.096 20.263 1.00 74.12 222 LYS A CA 1
ATOM 1681 C C . LYS A 1 222 ? -26.279 6.418 20.549 1.00 74.12 222 LYS A C 1
ATOM 1683 O O . LYS A 1 222 ? -26.308 5.340 21.120 1.00 74.12 222 LYS A O 1
ATOM 1688 N N . ASN A 1 223 ? -27.398 7.058 20.212 1.00 75.44 223 ASN A N 1
ATOM 1689 C CA . ASN A 1 223 ? -28.733 6.501 20.447 1.00 75.44 223 ASN A CA 1
ATOM 1690 C C . ASN A 1 223 ? -29.196 5.529 19.340 1.00 75.44 223 ASN A C 1
ATOM 1692 O O . ASN A 1 223 ? -30.265 4.938 19.470 1.00 75.44 223 ASN A O 1
ATOM 1696 N N . ILE A 1 224 ? -28.441 5.390 18.242 1.00 80.56 224 ILE A N 1
ATOM 1697 C CA . ILE A 1 224 ? -28.768 4.555 17.077 1.00 80.56 224 ILE A CA 1
ATOM 1698 C C . ILE A 1 224 ? -27.506 3.810 16.602 1.00 80.56 224 ILE A C 1
ATOM 1700 O O . ILE A 1 224 ? -26.992 4.041 15.507 1.00 80.56 224 ILE A O 1
ATOM 1704 N N . GLU A 1 225 ? -27.027 2.880 17.430 1.00 76.50 225 GLU A N 1
ATOM 1705 C CA . GLU A 1 225 ? -25.781 2.114 17.219 1.00 76.50 225 GLU A CA 1
ATOM 1706 C C . GLU A 1 225 ? -25.738 1.350 15.877 1.00 76.50 225 GLU A C 1
ATOM 1708 O O . GLU A 1 225 ? -24.675 1.136 15.305 1.00 76.50 225 GLU A O 1
ATOM 1713 N N . ILE A 1 226 ? -26.899 1.006 15.305 1.00 81.00 226 ILE A N 1
ATOM 1714 C CA . ILE A 1 226 ? -27.013 0.248 14.043 1.00 81.00 226 ILE A CA 1
ATOM 1715 C C . ILE A 1 226 ? -26.419 1.014 12.840 1.00 81.00 226 ILE A C 1
ATOM 1717 O O .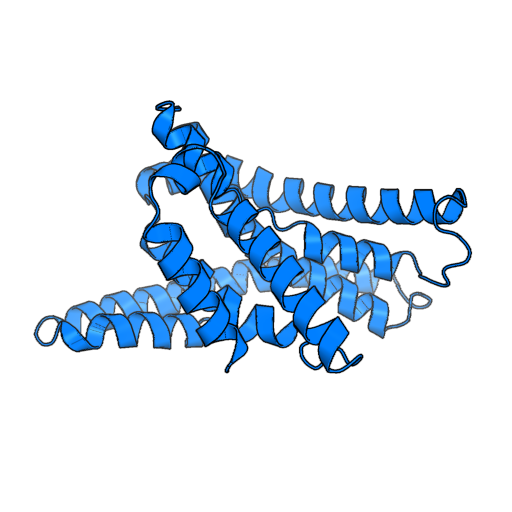 ILE A 1 226 ? -25.993 0.393 11.868 1.00 81.00 226 ILE A O 1
ATOM 1721 N N . ILE A 1 227 ? -26.384 2.352 12.879 1.00 83.19 227 ILE A N 1
ATOM 1722 C CA . ILE A 1 227 ? -25.927 3.182 11.745 1.00 83.19 227 ILE A CA 1
ATOM 1723 C C . ILE A 1 227 ? -24.418 3.484 11.835 1.00 83.19 227 ILE A C 1
ATOM 1725 O O . ILE A 1 227 ? -23.794 3.835 10.832 1.00 83.19 227 ILE A O 1
ATOM 1729 N N . GLU A 1 228 ? -23.796 3.311 13.004 1.00 82.06 228 GLU A N 1
ATOM 1730 C CA . GLU A 1 228 ? -22.389 3.672 13.236 1.00 82.06 228 GLU A CA 1
ATOM 1731 C C . GLU A 1 228 ? -21.395 3.003 12.267 1.00 82.06 228 GLU A C 1
ATOM 1733 O O . GLU A 1 228 ? -20.564 3.727 11.709 1.00 82.06 228 GLU A O 1
ATOM 1738 N N . PRO A 1 229 ? -21.494 1.692 11.955 1.00 82.81 229 PRO A N 1
ATOM 1739 C CA . PRO A 1 229 ? -20.599 1.055 10.984 1.00 82.81 229 PRO A CA 1
ATOM 1740 C C . PRO A 1 229 ? -20.710 1.665 9.582 1.00 82.81 229 PRO A C 1
ATOM 1742 O O . PRO A 1 229 ? -19.714 1.787 8.870 1.00 82.81 229 PRO A O 1
ATOM 1745 N N . GLY A 1 230 ? -21.915 2.100 9.196 1.00 84.19 230 GLY A N 1
ATOM 1746 C CA . GLY A 1 230 ? -22.151 2.773 7.921 1.00 84.19 230 GLY A CA 1
ATOM 1747 C C . GLY A 1 230 ? -21.428 4.116 7.839 1.00 84.19 230 GLY A C 1
ATOM 1748 O O . GLY A 1 230 ? -20.822 4.421 6.815 1.00 84.19 230 GLY A O 1
ATOM 1749 N N . PHE A 1 231 ? -21.423 4.895 8.925 1.00 85.81 231 PHE A N 1
ATOM 1750 C CA . PHE A 1 231 ? -20.672 6.151 8.980 1.00 85.81 231 PHE A CA 1
ATOM 1751 C C . PHE A 1 231 ? -19.161 5.928 8.944 1.00 85.81 231 PHE A C 1
ATOM 1753 O O . PHE A 1 231 ? -18.479 6.651 8.221 1.00 85.81 231 PHE A O 1
ATOM 1760 N N . ILE A 1 232 ? -18.648 4.918 9.657 1.00 85.06 232 ILE A N 1
ATOM 1761 C CA . ILE A 1 232 ? -17.217 4.566 9.630 1.00 85.06 232 ILE A CA 1
ATOM 1762 C C . ILE A 1 232 ? -16.780 4.252 8.196 1.00 85.06 232 ILE A C 1
ATOM 1764 O O . ILE A 1 232 ? -15.793 4.811 7.721 1.00 85.06 232 ILE A O 1
ATOM 1768 N N . PHE A 1 233 ? -17.561 3.443 7.479 1.00 85.81 233 PHE A N 1
ATOM 1769 C CA . PHE A 1 233 ? -17.295 3.139 6.075 1.00 85.81 233 PHE A CA 1
ATOM 1770 C C . PHE A 1 233 ? -17.369 4.382 5.184 1.00 85.81 233 PHE A C 1
ATOM 1772 O O . PHE A 1 233 ? -16.426 4.665 4.450 1.00 85.81 233 PHE A O 1
ATOM 1779 N N . VAL A 1 234 ? -18.469 5.138 5.241 1.00 87.62 234 VAL A N 1
ATOM 1780 C CA . VAL A 1 234 ? -18.685 6.288 4.349 1.00 87.62 234 VAL A CA 1
ATOM 1781 C C . VAL A 1 234 ? -17.627 7.361 4.562 1.00 87.62 234 VAL A C 1
ATOM 1783 O O . VAL A 1 234 ? -17.075 7.870 3.592 1.00 87.62 234 VAL A O 1
ATOM 1786 N N . VAL A 1 235 ? -17.319 7.709 5.809 1.00 87.75 235 VAL A N 1
ATOM 1787 C CA . VAL A 1 235 ? -16.333 8.756 6.086 1.00 87.75 235 VAL A CA 1
ATOM 1788 C C . VAL A 1 235 ? -14.913 8.274 5.812 1.00 87.75 235 VAL A C 1
ATOM 1790 O O . VAL A 1 235 ? -14.115 9.054 5.299 1.00 87.75 235 VAL A O 1
ATOM 1793 N N . GLY A 1 236 ? -14.615 6.997 6.066 1.00 86.31 236 GLY A N 1
ATOM 1794 C CA . GLY A 1 236 ? -13.361 6.381 5.639 1.00 86.31 236 GLY A CA 1
ATOM 1795 C C . GLY A 1 236 ? -13.149 6.518 4.130 1.00 86.31 236 GLY A C 1
ATOM 1796 O O . GLY A 1 236 ? -12.112 7.012 3.697 1.00 86.31 236 GLY A O 1
ATOM 1797 N N . TYR A 1 237 ? -14.173 6.206 3.332 1.00 87.25 237 TYR A N 1
ATOM 1798 C CA . TYR A 1 237 ? -14.135 6.380 1.877 1.00 87.25 237 TYR A CA 1
ATOM 1799 C C . TYR A 1 237 ? -14.080 7.844 1.425 1.00 87.25 237 TYR A C 1
ATOM 1801 O O . TYR A 1 237 ? -13.427 8.134 0.435 1.00 87.25 237 TYR A O 1
ATOM 1809 N N . LEU A 1 238 ? -14.747 8.770 2.121 1.00 87.25 238 LEU A N 1
ATOM 1810 C CA . LEU A 1 238 ? -14.676 10.204 1.801 1.00 87.25 238 LEU A CA 1
ATOM 1811 C C . LEU A 1 238 ? -13.304 10.817 2.106 1.00 87.25 238 LEU A C 1
ATOM 1813 O O . LEU A 1 238 ? -12.978 11.869 1.560 1.00 87.25 238 LEU A O 1
ATOM 1817 N N . SER A 1 239 ? -12.543 10.202 3.012 1.00 85.81 239 SER A N 1
ATOM 1818 C CA . SER A 1 239 ? -11.199 10.655 3.373 1.00 85.81 239 SER A CA 1
ATOM 1819 C C . SER A 1 239 ? -10.105 10.188 2.407 1.00 85.81 239 SER A C 1
ATOM 1821 O O . SER A 1 239 ? -9.010 10.750 2.449 1.00 85.81 239 SER A O 1
ATOM 1823 N N . TYR A 1 240 ? -10.405 9.186 1.573 1.00 81.81 240 TYR A N 1
ATOM 1824 C CA . TYR A 1 240 ? -9.519 8.612 0.558 1.00 81.81 240 TYR A CA 1
ATOM 1825 C C . TYR A 1 240 ? -9.634 9.366 -0.773 1.00 81.81 240 TYR A C 1
ATOM 1827 O O . TYR A 1 240 ? -8.578 9.721 -1.342 1.00 81.81 240 TYR A O 1
#

Secondary structure (DSSP, 8-state):
-HHHHHHHHHHHHHHT-HHHHTTS-HHHHHHHHHHHHHHHHHHHHSS------HHHIIIIIHHHHHHHHHHT--HHHHHHHHHHHHHIIIIIHHHHHHHHHHHHHHHHHTTTT-S----HHHHHHHHHHHH----HHHHHHHHHTT--HHHHHHHHHHHHHHHHHHHHHHHHHHHHHHTTSTT--HHHHHHHHHHHHHHHHHHHHHHHHHHHHHHHHHHHHTT-GGGHHHHHHHHHHHH-

Organism: Oryzias latipes (NCBI:txid8090)

Nearest PDB structures (foldseek):
  7x2u-assembly1_A  TM=9.131E-01  e=1.867E-15  Homo sapiens
  7x2u-assembly1_B  TM=9.131E-01  e=2.048E-15  Homo sapiens
  7dsv-assembly1_B  TM=8.822E-01  e=1.082E-11  Homo sapiens
  7dsw-assembly1_A  TM=8.824E-01  e=5.739E-11  Homo sapiens
  7dsx-assembly1_A  TM=8.546E-01  e=4.768E-11  Homo sapiens

Mean predicted aligned error: 8.22 Å

Foldseek 3Di:
DVVVVVLVVQLVVCVVDVVVCVVDPSVVSSVVVVVVVQVVCCVPPVDCPDDDDVCCCVQPPVLVVLLVLVVPADPPLCVVCVVLLCCCQQVVLLCQLLCQLVVVVVCVVVCVVDDDPDDSLNSSLVSLLPSQDDCVVVLVVCVVVVHDPNVSSSVSSSNSSNVQNSVLSNVLSVVCVVVPVPPPDPVSVVVSVVSSVCSVVVLVVLCVVLVVVLVVVCVVCVVPVVCSVVSSVVSSSVSD

Sequence (240 aa):
ALWILVCWLCKLVIEANHHVTSIIPESALLICAGFILGGIIWGADHQQTFSLTPVVFFYYLLPSIIVDSGYHMPNKLFFSNLGAILVHAIIGTCWNAATLGLSLWGCQKGGAMGDLDIGLLQYLLFGSLIAAVDPVAVLAVFEQVHVNDVLFILVFGESLLNDGVTVVLFNVFDAFVTLGGAQIDAVEIIKGIISFFVVAFGGSLLGMVFGILMCFLTRCTKNIEIIEPGFIFVVGYLSY